Protein AF-A0A2V9PTY6-F1 (afdb_monomer_lite)

Sequence (215 aa):
MIVEERLRVSSRRDLSEIERKRLEKALKILASATSYGIWAQMDRIEDEEKVEITCHGIDPEPFTCKVANPDVPGEFCFPPLASLITGGARLMLALLEHCVSELGGEYVMEDTDSMAVVATEHGGLVPCFGGPFEMKDGRSAIRALSWQQVDGISERFRKLNPYRDKARSILKVERDNYDPATGKQRQLYCLAVSAKRYALFVRDEDGNPVLLKRA

Radius of gyration: 22.77 Å; chains: 1; bounding box: 57×35×62 Å

Foldseek 3Di:
DLVVVLVVLCPDPVDDPVVSVVSNVVSVVVCCCVVAVLQADWDKDQAPFWDWDWDDDPDPDTDIDTDRIDTHRDPNHHVVSNVVVLVVQVVVVVLLVVLQVVVQWDWPDDDSRDTHTQADQQKAWDADAPAPDADPVGGHTGTHHHPVSVVVSQLVQLVVDPDPPSVGGPDDDDQLQADPPPRHGDDWDKDDDDVVDIFIFDADPVRDTDTSDDD

Structure (mmCIF, N/CA/C/O backbone):
data_AF-A0A2V9PTY6-F1
#
_entry.id   AF-A0A2V9PTY6-F1
#
loop_
_atom_site.group_PDB
_atom_site.id
_atom_site.type_symbol
_atom_site.label_atom_id
_atom_site.label_alt_id
_atom_site.label_comp_id
_atom_site.label_asym_id
_atom_site.label_entity_id
_atom_site.label_seq_id
_atom_site.pdbx_PDB_ins_code
_atom_site.Cartn_x
_atom_site.Cartn_y
_atom_site.Cartn_z
_atom_site.occupancy
_atom_site.B_iso_or_equiv
_atom_site.auth_seq_id
_atom_site.auth_comp_id
_atom_site.auth_asym_id
_atom_site.auth_atom_id
_atom_site.pdbx_PDB_model_num
ATOM 1 N N . MET A 1 1 ? -10.454 1.575 -20.622 1.00 78.75 1 MET A N 1
ATOM 2 C CA . MET A 1 1 ? -9.075 1.333 -20.120 1.00 78.75 1 MET A CA 1
ATOM 3 C C . MET A 1 1 ? -9.013 -0.026 -19.412 1.00 78.75 1 MET A C 1
ATOM 5 O O . MET A 1 1 ? -10.038 -0.430 -18.880 1.00 78.75 1 MET A O 1
ATOM 9 N N . ILE A 1 2 ? -7.872 -0.743 -19.389 1.00 88.88 2 ILE A N 1
ATOM 10 C CA . ILE A 1 2 ? -7.779 -2.128 -18.841 1.00 88.88 2 ILE A CA 1
ATOM 11 C C . ILE A 1 2 ? -8.310 -2.222 -17.398 1.00 88.88 2 ILE A C 1
ATOM 13 O O . ILE A 1 2 ? -9.019 -3.165 -17.053 1.00 88.88 2 ILE A O 1
ATOM 17 N N . VAL A 1 3 ? -8.030 -1.211 -16.568 1.00 86.50 3 VAL A N 1
ATOM 18 C CA . VAL A 1 3 ? -8.525 -1.139 -15.183 1.00 86.50 3 VAL A CA 1
ATOM 19 C C . VAL A 1 3 ? -10.057 -1.095 -15.118 1.00 86.50 3 VAL A C 1
ATOM 21 O O . VAL A 1 3 ? -10.653 -1.803 -14.312 1.00 86.50 3 VAL A O 1
ATOM 24 N N . GLU A 1 4 ? -10.708 -0.319 -15.984 1.00 87.50 4 GLU A N 1
ATOM 25 C CA . GLU A 1 4 ? -12.175 -0.231 -16.038 1.00 87.50 4 GLU A CA 1
ATOM 26 C C . GLU A 1 4 ? -12.79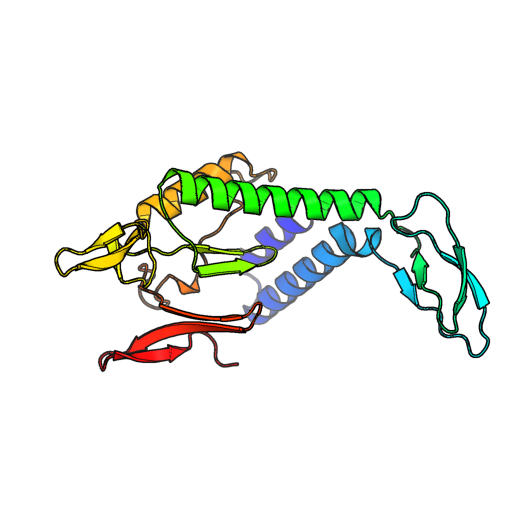7 -1.540 -16.531 1.00 87.50 4 GLU A C 1
ATOM 28 O O . GLU A 1 4 ? -13.805 -1.985 -15.989 1.00 87.50 4 GLU A O 1
ATOM 33 N N . GLU A 1 5 ? -12.169 -2.200 -17.508 1.00 90.50 5 GLU A N 1
ATOM 34 C CA . GLU A 1 5 ? -12.644 -3.501 -17.986 1.00 90.50 5 GLU A CA 1
ATOM 35 C C . GLU A 1 5 ? -12.518 -4.567 -16.892 1.00 90.50 5 GLU A C 1
ATOM 37 O O . GLU A 1 5 ? -13.431 -5.365 -16.691 1.00 90.50 5 GLU A O 1
ATOM 42 N N . ARG A 1 6 ? -11.451 -4.528 -16.085 1.00 90.44 6 ARG A N 1
ATOM 43 C CA . ARG A 1 6 ? -11.322 -5.396 -14.907 1.00 90.44 6 ARG A CA 1
ATOM 44 C C . ARG A 1 6 ? -12.447 -5.160 -13.891 1.00 90.44 6 ARG A C 1
ATOM 46 O O . ARG A 1 6 ? -12.955 -6.124 -13.321 1.00 90.44 6 ARG A O 1
ATOM 53 N N . LEU A 1 7 ? -12.862 -3.908 -13.676 1.00 86.25 7 LEU A N 1
ATOM 54 C CA . LEU A 1 7 ? -14.011 -3.582 -12.818 1.00 86.25 7 LEU A CA 1
ATOM 55 C C . LEU A 1 7 ? -15.346 -4.043 -13.421 1.00 86.25 7 LEU A C 1
ATOM 57 O O . LEU A 1 7 ? -16.256 -4.415 -12.685 1.00 86.25 7 LEU A O 1
ATOM 61 N N . ARG A 1 8 ? -15.476 -4.037 -14.749 1.00 88.62 8 ARG A N 1
ATOM 62 C CA . ARG A 1 8 ? -16.657 -4.562 -15.443 1.00 88.62 8 ARG A CA 1
ATOM 63 C C . ARG A 1 8 ? -16.737 -6.085 -15.353 1.00 88.62 8 ARG A C 1
ATOM 65 O O . ARG A 1 8 ? -17.809 -6.625 -15.107 1.00 88.62 8 ARG A O 1
ATOM 72 N N . VAL A 1 9 ? -15.618 -6.788 -15.518 1.00 91.25 9 VAL A N 1
ATOM 73 C CA . VAL A 1 9 ? -15.564 -8.249 -15.364 1.00 91.25 9 VAL A CA 1
ATOM 74 C C . VAL A 1 9 ? -15.958 -8.659 -13.946 1.00 91.25 9 VAL A C 1
ATOM 76 O O . VAL A 1 9 ? -16.704 -9.623 -13.786 1.00 91.25 9 VAL A O 1
ATOM 79 N N . SER A 1 10 ? -15.544 -7.907 -12.922 1.00 84.38 10 SER A N 1
ATOM 80 C CA . SER A 1 10 ? -15.883 -8.245 -11.534 1.00 84.38 10 SER A CA 1
ATOM 81 C C . SER A 1 10 ? -17.372 -8.117 -11.197 1.00 84.38 10 SER A C 1
ATOM 83 O O . SER A 1 10 ? -17.846 -8.760 -10.260 1.00 84.38 10 SER A O 1
ATOM 85 N N . SER A 1 11 ? -18.137 -7.351 -11.982 1.00 86.69 11 SER A N 1
ATOM 86 C CA . SER A 1 11 ? -19.589 -7.207 -11.824 1.00 86.69 11 SER A CA 1
ATOM 87 C C . SER A 1 11 ? -20.415 -8.144 -12.713 1.00 86.69 11 SER A C 1
ATOM 89 O O . SER A 1 11 ? -21.638 -8.208 -12.556 1.00 86.69 11 SER A O 1
ATOM 91 N N . ARG A 1 12 ? -19.779 -8.910 -13.612 1.00 90.00 12 ARG A N 1
ATOM 92 C CA . ARG A 1 12 ? -20.467 -9.871 -14.484 1.00 90.00 12 ARG A CA 1
ATOM 93 C C . ARG A 1 12 ? -21.028 -11.055 -13.697 1.00 90.00 12 ARG A C 1
ATOM 95 O O . ARG A 1 12 ? -20.317 -11.732 -12.950 1.00 90.00 12 ARG A O 1
ATOM 102 N N . ARG A 1 13 ? -22.327 -11.299 -13.891 1.00 90.31 13 ARG A N 1
ATOM 103 C CA . ARG A 1 13 ? -23.094 -12.398 -13.271 1.00 90.31 13 ARG A CA 1
ATOM 104 C C . ARG A 1 13 ? -23.324 -13.581 -14.208 1.00 90.31 13 ARG A C 1
ATOM 106 O O . ARG A 1 13 ? -23.742 -14.636 -13.758 1.00 90.31 13 ARG A O 1
ATOM 113 N N . ASP A 1 14 ? -23.055 -13.392 -15.491 1.00 94.94 14 ASP A N 1
ATOM 114 C CA . ASP A 1 14 ? -23.166 -14.395 -16.549 1.00 94.94 14 ASP A CA 1
ATOM 115 C C . ASP A 1 14 ? -21.928 -15.305 -16.651 1.00 94.94 14 ASP A C 1
ATOM 117 O O . ASP A 1 14 ? -21.918 -16.245 -17.436 1.00 94.94 14 ASP A O 1
ATOM 121 N N . LEU A 1 15 ? -20.894 -15.040 -15.847 1.00 92.88 15 LEU A N 1
ATOM 122 C CA . LEU A 1 15 ? -19.701 -15.875 -15.710 1.00 92.88 15 LEU A CA 1
ATOM 123 C C . LEU A 1 15 ? -19.732 -16.657 -14.399 1.00 92.88 15 LEU A C 1
ATOM 125 O O . LEU A 1 15 ? -20.168 -16.134 -13.367 1.00 92.88 15 LEU A O 1
ATOM 129 N N . SER A 1 16 ? -19.167 -17.866 -14.411 1.00 94.62 16 SER A N 1
ATOM 130 C CA . SER A 1 16 ? -18.880 -18.576 -13.164 1.00 94.62 16 SER A CA 1
ATOM 131 C C . SER A 1 16 ? -17.874 -17.795 -12.305 1.00 94.62 16 SER A C 1
ATOM 133 O O . SER A 1 16 ? -17.070 -16.998 -12.799 1.00 94.62 16 SER A O 1
ATOM 135 N N . GLU A 1 17 ? -17.866 -18.042 -10.992 1.00 92.06 17 GLU A N 1
ATOM 136 C CA . GLU A 1 17 ? -16.902 -17.403 -10.086 1.00 92.06 17 GLU A CA 1
ATOM 137 C C . GLU A 1 17 ? -15.446 -17.703 -10.482 1.00 92.06 17 GLU A C 1
ATOM 139 O O . GLU A 1 17 ? -14.580 -16.829 -10.390 1.00 92.06 17 GLU A O 1
ATOM 144 N N . ILE A 1 18 ? -15.179 -18.927 -10.947 1.00 94.44 18 ILE A N 1
ATOM 145 C CA . ILE A 1 18 ? -13.846 -19.365 -11.372 1.00 94.44 18 ILE A CA 1
ATOM 146 C C . ILE A 1 18 ? -13.395 -18.576 -12.603 1.00 94.44 18 ILE A C 1
ATOM 148 O O . ILE A 1 18 ? -12.281 -18.048 -12.619 1.00 94.44 18 ILE A O 1
ATOM 152 N N . GLU A 1 19 ? -14.246 -18.465 -13.622 1.00 94.56 19 GLU A N 1
ATOM 153 C CA . GLU A 1 19 ? -13.930 -17.723 -14.848 1.00 94.56 19 GLU A CA 1
ATOM 154 C C . GLU A 1 19 ? -13.744 -16.236 -14.570 1.00 94.56 19 GLU A C 1
ATOM 156 O O . GLU A 1 19 ? -12.766 -15.644 -15.032 1.00 94.56 19 GLU A O 1
ATOM 161 N N . ARG A 1 20 ? -14.615 -15.646 -13.744 1.00 94.06 20 ARG A N 1
ATOM 162 C CA . ARG A 1 20 ? -14.494 -14.246 -13.330 1.00 94.06 20 ARG A CA 1
ATOM 163 C C . ARG A 1 20 ? -13.149 -13.982 -12.651 1.00 94.06 20 ARG A C 1
ATOM 165 O O . ARG A 1 20 ? -12.426 -13.079 -13.066 1.00 94.06 20 ARG A O 1
ATOM 172 N N . LYS A 1 21 ? -12.754 -14.813 -11.677 1.00 92.31 21 LYS A N 1
ATOM 173 C CA . LYS A 1 21 ? -11.445 -14.698 -11.001 1.00 92.31 21 LYS A CA 1
ATOM 174 C C . LYS A 1 21 ? -10.270 -14.861 -11.968 1.00 92.31 21 LYS A C 1
ATOM 176 O O . LYS A 1 21 ? -9.280 -14.138 -11.847 1.00 92.31 21 LYS A O 1
ATOM 181 N N . ARG A 1 22 ? -10.355 -15.794 -12.924 1.00 95.00 22 ARG A N 1
ATOM 182 C CA . ARG A 1 22 ? -9.310 -16.003 -13.943 1.00 95.00 22 ARG A CA 1
ATOM 183 C C . ARG A 1 22 ? -9.142 -14.773 -14.833 1.00 95.00 22 ARG A C 1
ATOM 185 O O . ARG A 1 22 ? -8.017 -14.306 -14.994 1.00 95.00 22 ARG A O 1
ATOM 192 N N . LEU A 1 23 ? -10.238 -14.221 -15.349 1.00 95.25 23 LEU A N 1
ATOM 193 C CA . LEU A 1 23 ? -10.216 -13.026 -16.197 1.00 95.25 23 LEU A CA 1
ATOM 194 C C . LEU A 1 23 ? -9.742 -11.787 -15.431 1.00 95.25 23 LEU A C 1
ATOM 196 O O . LEU A 1 23 ? -8.893 -11.051 -15.927 1.00 95.25 23 LEU A O 1
ATOM 200 N N . GLU A 1 24 ? -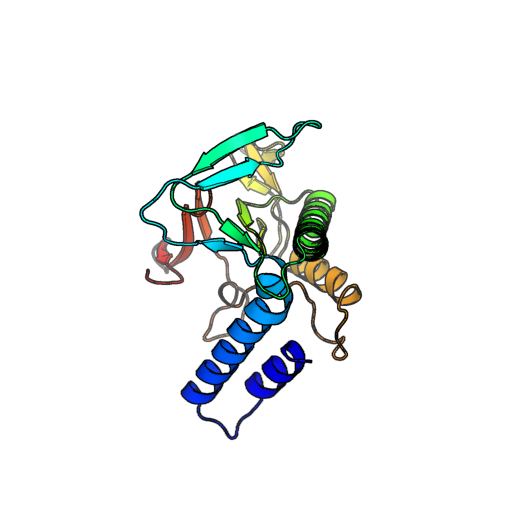10.209 -11.582 -14.196 1.00 93.81 24 GLU A N 1
ATOM 201 C CA . GLU A 1 24 ? -9.715 -10.495 -13.343 1.00 93.81 24 GLU A CA 1
ATOM 202 C C . GLU A 1 24 ? -8.204 -10.586 -13.107 1.00 93.81 24 GLU A C 1
ATOM 204 O O . GLU A 1 24 ? -7.517 -9.561 -13.115 1.00 93.81 24 GLU A O 1
ATOM 209 N N . LYS A 1 25 ? -7.682 -11.802 -12.889 1.00 93.81 25 LYS A N 1
ATOM 210 C CA . LYS A 1 25 ? -6.246 -12.042 -12.713 1.00 93.81 25 LYS A CA 1
ATOM 211 C C . LYS A 1 25 ? -5.479 -11.770 -14.007 1.00 93.81 25 LYS A C 1
ATOM 213 O O . LYS A 1 25 ? -4.455 -11.097 -13.949 1.00 93.81 25 LYS A O 1
ATOM 218 N N . ALA A 1 26 ? -5.982 -12.231 -15.151 1.00 95.94 26 ALA A N 1
ATOM 219 C CA . ALA A 1 26 ? -5.371 -11.978 -16.454 1.00 95.94 26 ALA A CA 1
ATOM 220 C C . ALA A 1 26 ? -5.294 -10.474 -16.759 1.00 95.94 26 ALA A C 1
ATOM 222 O O . ALA A 1 26 ? -4.222 -9.967 -17.073 1.00 95.94 26 ALA A O 1
ATOM 223 N N . LEU A 1 27 ? -6.394 -9.738 -16.563 1.00 96.00 27 LEU A N 1
ATOM 224 C CA . LEU A 1 27 ? -6.428 -8.285 -16.752 1.00 96.00 27 LEU A CA 1
ATOM 225 C C . LEU A 1 27 ? -5.525 -7.547 -15.759 1.00 96.00 27 LEU A C 1
ATOM 227 O O . LEU A 1 27 ? -4.911 -6.550 -16.128 1.00 96.00 27 LEU A O 1
ATOM 231 N N . LYS A 1 28 ? -5.412 -8.029 -14.512 1.00 93.50 28 LYS A N 1
ATOM 232 C CA . LYS A 1 28 ? -4.462 -7.478 -13.534 1.00 93.50 28 LYS A CA 1
ATOM 233 C C . LYS A 1 28 ? -3.020 -7.634 -14.020 1.00 93.50 28 LYS A C 1
ATOM 235 O O . LYS A 1 28 ? -2.281 -6.658 -13.997 1.00 93.50 28 LYS A O 1
ATOM 240 N N . ILE A 1 29 ? -2.637 -8.838 -14.452 1.00 94.88 29 ILE A N 1
ATOM 241 C CA . ILE A 1 29 ? -1.284 -9.125 -14.954 1.00 94.88 29 ILE A CA 1
ATOM 242 C C . ILE A 1 29 ? -0.989 -8.270 -16.185 1.00 94.88 29 ILE A C 1
ATOM 244 O O . ILE A 1 29 ? 0.041 -7.604 -16.224 1.00 94.88 29 ILE A O 1
ATOM 248 N N . LEU A 1 30 ? -1.921 -8.234 -17.142 1.00 95.69 30 LEU A N 1
ATOM 249 C CA . LEU A 1 30 ? -1.787 -7.436 -18.355 1.00 95.69 30 LEU A CA 1
ATOM 250 C C . LEU A 1 30 ? -1.594 -5.954 -18.021 1.00 95.69 30 LEU A C 1
ATOM 252 O O . LEU A 1 30 ? -0.642 -5.357 -18.503 1.00 95.69 30 LEU A O 1
ATOM 256 N N . ALA A 1 31 ? -2.435 -5.385 -17.149 1.00 93.00 31 ALA A N 1
ATOM 257 C CA . ALA A 1 31 ? -2.306 -3.992 -16.728 1.00 93.00 31 ALA A CA 1
ATOM 258 C C . ALA A 1 31 ? -0.926 -3.705 -16.120 1.00 93.00 31 ALA A C 1
ATOM 260 O O . ALA A 1 31 ? -0.276 -2.745 -16.513 1.00 93.00 31 ALA A O 1
ATOM 261 N N . SER A 1 32 ? -0.446 -4.544 -15.198 1.00 91.88 32 SER A N 1
ATOM 262 C CA . SER A 1 32 ? 0.880 -4.361 -14.594 1.00 91.88 32 SER A CA 1
ATOM 263 C C . SER A 1 32 ? 2.010 -4.447 -15.627 1.00 91.88 32 SER A C 1
ATOM 265 O O . SER A 1 32 ? 2.912 -3.608 -15.608 1.00 91.88 32 SER A O 1
ATOM 267 N N . ALA A 1 33 ? 1.943 -5.412 -16.548 1.00 93.44 33 ALA A N 1
ATOM 268 C CA . ALA A 1 33 ? 2.947 -5.594 -17.591 1.00 93.44 33 ALA A CA 1
ATOM 269 C C . ALA A 1 33 ? 2.976 -4.410 -18.569 1.00 93.44 33 ALA A C 1
ATOM 271 O O . ALA A 1 33 ? 4.032 -3.834 -18.802 1.00 93.44 33 ALA A O 1
ATOM 272 N N . THR A 1 34 ? 1.822 -3.991 -19.092 1.00 92.69 34 THR A N 1
ATOM 273 C CA . THR A 1 34 ? 1.755 -2.963 -20.143 1.00 92.69 34 THR A CA 1
ATOM 274 C C . THR A 1 34 ? 1.799 -1.534 -19.610 1.00 92.69 34 THR A C 1
ATOM 276 O O . THR A 1 34 ? 2.159 -0.623 -20.345 1.00 92.69 34 THR A O 1
ATOM 279 N N . SER A 1 35 ? 1.380 -1.297 -18.362 1.00 91.38 35 SER A N 1
ATOM 280 C CA . SER A 1 35 ? 1.353 0.057 -17.792 1.00 91.38 35 SER A CA 1
ATOM 281 C C . SER A 1 35 ? 2.630 0.421 -17.046 1.00 91.38 35 SER A C 1
ATOM 283 O O . SER A 1 35 ? 2.938 1.604 -16.974 1.00 91.38 35 SER A O 1
ATOM 285 N N . TYR A 1 36 ? 3.361 -0.556 -16.503 1.00 93.31 36 TYR A N 1
ATOM 286 C CA . TYR A 1 36 ? 4.612 -0.321 -15.777 1.00 93.31 36 TYR A CA 1
ATOM 287 C C . TYR A 1 36 ? 5.767 -1.162 -16.326 1.00 93.31 36 TYR A C 1
ATOM 289 O O . TYR A 1 36 ? 6.781 -0.594 -16.721 1.00 93.31 36 TYR A O 1
ATOM 297 N N . GLY A 1 37 ? 5.607 -2.490 -16.375 1.00 94.38 37 GLY A N 1
ATOM 298 C CA . GLY A 1 37 ? 6.709 -3.423 -16.647 1.00 94.38 37 GLY A CA 1
ATOM 299 C C . GLY A 1 37 ? 7.443 -3.157 -17.960 1.00 94.38 37 GLY A C 1
ATOM 300 O O . GLY A 1 37 ? 8.667 -3.155 -17.977 1.00 94.38 37 GLY A O 1
ATOM 301 N N . ILE A 1 38 ? 6.705 -2.841 -19.024 1.00 95.81 38 ILE A N 1
ATOM 302 C CA . ILE A 1 38 ? 7.258 -2.596 -20.361 1.00 95.81 38 ILE A CA 1
ATOM 303 C C . ILE A 1 38 ? 8.249 -1.418 -20.397 1.00 95.81 38 ILE A C 1
ATOM 305 O O . ILE A 1 38 ? 9.230 -1.450 -21.129 1.00 95.81 38 ILE A O 1
ATOM 309 N N . TRP A 1 39 ? 8.035 -0.400 -19.554 1.00 97.31 39 TRP A N 1
ATOM 310 C CA . TRP A 1 39 ? 8.895 0.785 -19.472 1.00 97.31 39 TRP A CA 1
ATOM 311 C C . TRP A 1 39 ? 10.158 0.543 -18.645 1.00 97.31 39 TRP A C 1
ATOM 313 O O . TRP A 1 39 ? 11.105 1.317 -18.743 1.00 97.31 39 TRP A O 1
ATOM 323 N N . ALA A 1 40 ? 10.151 -0.490 -17.800 1.00 95.75 40 ALA A N 1
ATOM 324 C CA . ALA A 1 40 ? 11.245 -0.855 -16.905 1.00 95.75 40 ALA A CA 1
ATOM 325 C C . ALA A 1 40 ? 11.997 -2.112 -17.373 1.00 95.75 40 ALA A C 1
ATOM 327 O O . ALA A 1 40 ? 12.876 -2.592 -16.660 1.00 95.75 40 ALA A O 1
ATOM 328 N N . GLN A 1 41 ? 11.611 -2.683 -18.517 1.00 96.06 41 GLN A N 1
ATOM 329 C CA . GLN A 1 41 ? 12.121 -3.964 -18.979 1.00 96.06 41 GLN A CA 1
ATOM 330 C C . GLN A 1 41 ? 13.599 -3.853 -19.355 1.00 96.06 41 GLN A C 1
ATOM 332 O O . GLN A 1 41 ? 13.978 -3.076 -20.233 1.00 96.06 41 GLN A O 1
ATOM 337 N N . MET A 1 42 ? 14.406 -4.673 -18.693 1.00 93.62 42 MET A N 1
ATOM 338 C CA . MET A 1 42 ? 15.804 -4.913 -19.007 1.00 93.62 42 MET A CA 1
ATOM 339 C C . MET A 1 42 ? 15.947 -6.418 -19.224 1.00 93.62 42 MET A C 1
ATOM 341 O O . MET A 1 42 ? 15.640 -7.204 -18.326 1.00 93.62 42 MET A O 1
ATOM 345 N N . ASP A 1 43 ? 16.337 -6.806 -20.429 1.00 93.31 43 ASP A N 1
ATOM 346 C CA . ASP A 1 43 ? 16.489 -8.191 -20.838 1.00 93.31 43 ASP A CA 1
ATOM 347 C C . ASP A 1 43 ? 17.944 -8.609 -20.656 1.00 93.31 43 ASP A C 1
ATOM 349 O O . ASP A 1 43 ? 18.864 -7.992 -21.193 1.00 93.31 43 ASP A O 1
ATOM 353 N N . ARG A 1 44 ? 18.155 -9.677 -19.895 1.00 91.00 44 ARG A N 1
ATOM 354 C CA . ARG A 1 44 ? 19.482 -10.252 -19.711 1.00 91.00 44 ARG A CA 1
ATOM 355 C C . ARG A 1 44 ? 19.881 -11.014 -20.968 1.00 91.00 44 ARG A C 1
ATOM 357 O O . ARG A 1 44 ? 19.184 -11.947 -21.366 1.00 91.00 44 ARG A O 1
ATOM 364 N N . ILE A 1 45 ? 21.025 -10.669 -21.545 1.00 88.44 45 ILE A N 1
ATOM 365 C CA . ILE A 1 45 ? 21.644 -11.472 -22.600 1.00 88.44 45 ILE A CA 1
ATOM 366 C C . ILE A 1 45 ? 22.453 -12.583 -21.934 1.00 88.44 45 ILE A C 1
ATOM 368 O O . ILE A 1 45 ? 23.324 -12.312 -21.108 1.00 88.44 45 ILE A O 1
ATOM 372 N N . GLU A 1 46 ? 22.151 -13.832 -22.278 1.00 84.81 46 GLU A N 1
ATOM 373 C CA . GLU A 1 46 ? 22.997 -14.972 -21.930 1.00 84.81 46 GLU A CA 1
ATOM 374 C C . GLU A 1 46 ? 24.075 -15.116 -23.006 1.00 84.81 46 GLU A C 1
ATOM 376 O O . GLU A 1 46 ? 23.778 -15.482 -24.142 1.00 84.81 46 GLU A O 1
ATOM 381 N N . ASP A 1 47 ? 25.315 -14.789 -22.645 1.00 76.12 47 ASP A N 1
ATOM 382 C CA . ASP A 1 47 ? 26.492 -14.960 -23.493 1.00 76.12 47 ASP A CA 1
ATOM 383 C C . ASP A 1 47 ? 27.541 -15.800 -22.745 1.00 76.12 47 ASP A C 1
ATOM 385 O O . ASP A 1 47 ? 27.672 -15.731 -21.515 1.00 76.12 47 ASP A O 1
ATOM 389 N N . GLU A 1 48 ? 28.269 -16.634 -23.484 1.00 73.62 48 GLU A N 1
ATOM 390 C CA . GLU A 1 48 ? 29.391 -17.405 -22.947 1.00 73.62 48 GLU A CA 1
ATOM 391 C C . GLU A 1 48 ? 30.643 -16.524 -22.814 1.00 73.62 48 GLU A C 1
ATOM 393 O O . GLU A 1 48 ? 31.461 -16.733 -21.910 1.00 73.62 48 GLU A O 1
ATOM 398 N N . GLU A 1 49 ? 30.780 -15.502 -23.667 1.00 82.69 49 GLU A N 1
ATOM 399 C CA . GLU A 1 49 ? 31.907 -14.575 -23.646 1.00 82.69 49 GLU A CA 1
ATOM 400 C C . GLU A 1 49 ? 31.587 -13.279 -22.893 1.00 82.69 49 GLU A C 1
ATOM 402 O O . GLU A 1 49 ? 30.483 -12.739 -22.912 1.00 82.69 49 GLU A O 1
ATOM 407 N N . LYS A 1 50 ? 32.595 -12.739 -22.197 1.00 88.25 50 LYS A N 1
ATOM 408 C CA . LYS A 1 50 ? 32.439 -11.453 -21.512 1.00 88.25 50 LYS A CA 1
ATOM 409 C C . LYS A 1 50 ? 32.471 -10.311 -22.519 1.00 88.25 50 LYS A C 1
ATOM 411 O O . LYS A 1 50 ? 33.496 -10.089 -23.164 1.00 88.25 50 LYS A O 1
ATOM 416 N N . VAL A 1 51 ? 31.411 -9.516 -22.531 1.00 89.56 51 VAL A N 1
ATOM 417 C CA . VAL A 1 51 ? 31.285 -8.322 -23.366 1.00 89.56 51 VAL A CA 1
ATOM 418 C C . VAL A 1 51 ? 31.739 -7.095 -22.578 1.00 89.56 51 VAL A C 1
ATOM 420 O O . VAL A 1 51 ? 31.479 -6.971 -21.378 1.00 89.56 51 VAL A O 1
ATOM 423 N N . GLU A 1 52 ? 32.458 -6.195 -23.243 1.00 92.69 52 GLU A N 1
ATOM 424 C CA . GLU A 1 52 ? 32.826 -4.896 -22.683 1.00 92.69 52 GLU A CA 1
ATOM 425 C C . GLU A 1 52 ? 31.649 -3.922 -22.801 1.00 92.69 52 GLU A C 1
ATOM 427 O O . GLU A 1 52 ? 31.108 -3.731 -23.888 1.00 92.69 52 GLU A O 1
ATOM 432 N N . ILE A 1 53 ? 31.246 -3.324 -21.681 1.00 90.94 53 ILE A N 1
ATOM 433 C CA . ILE A 1 53 ? 30.109 -2.406 -21.600 1.00 90.94 53 ILE A CA 1
ATOM 434 C C . ILE A 1 53 ? 30.480 -1.123 -20.860 1.00 90.94 53 ILE A C 1
ATOM 436 O O . ILE A 1 53 ? 31.333 -1.118 -19.968 1.00 90.94 53 ILE A O 1
ATOM 440 N N . THR A 1 54 ? 29.783 -0.039 -21.194 1.00 93.00 54 THR A N 1
ATOM 441 C CA . THR A 1 54 ? 29.822 1.222 -20.448 1.00 93.00 54 THR A CA 1
ATOM 442 C C . THR A 1 54 ? 28.695 1.236 -19.419 1.00 93.00 54 THR A C 1
ATOM 444 O O . THR A 1 54 ? 27.516 1.193 -19.765 1.00 93.00 54 THR A O 1
ATOM 447 N N . CYS A 1 55 ? 29.059 1.285 -18.142 1.00 88.44 55 CYS A N 1
ATOM 448 C CA . CYS A 1 55 ? 28.132 1.343 -17.022 1.00 88.44 55 CYS A CA 1
ATOM 449 C C . CYS A 1 55 ? 27.862 2.795 -16.625 1.00 88.44 55 CYS A C 1
ATOM 451 O O . CYS A 1 55 ? 28.787 3.547 -16.313 1.00 88.44 55 CYS A O 1
ATOM 453 N N . HIS A 1 56 ? 26.581 3.160 -16.579 1.00 87.31 56 HIS A N 1
ATOM 454 C CA . HIS A 1 56 ?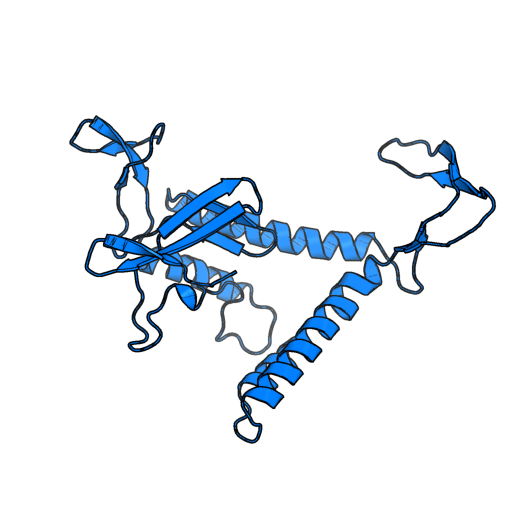 26.110 4.446 -16.072 1.00 87.31 56 HIS A CA 1
ATOM 455 C C . HIS A 1 56 ? 25.575 4.259 -14.647 1.00 87.31 56 HIS A C 1
ATOM 457 O O . HIS A 1 56 ? 24.614 3.519 -14.437 1.00 87.31 56 HIS A O 1
ATOM 463 N N . GLY A 1 57 ? 26.234 4.886 -13.672 1.00 85.38 57 GLY A N 1
ATOM 464 C CA . GLY A 1 57 ? 25.906 4.786 -12.249 1.00 85.38 57 GLY A CA 1
ATOM 465 C C . GLY A 1 57 ? 25.365 6.090 -11.664 1.00 85.38 57 GLY A C 1
ATOM 466 O O . GLY A 1 57 ? 24.839 6.941 -12.374 1.00 85.38 57 GLY A O 1
ATOM 467 N N . ILE A 1 58 ? 25.501 6.233 -10.343 1.00 88.50 58 ILE A N 1
ATOM 468 C CA . ILE A 1 58 ? 25.192 7.479 -9.620 1.00 88.50 58 ILE A CA 1
ATOM 469 C C . ILE A 1 58 ? 26.257 8.562 -9.827 1.00 88.50 58 ILE A C 1
ATOM 471 O O . ILE A 1 58 ? 25.981 9.740 -9.606 1.00 88.50 58 ILE A O 1
ATOM 475 N N . ASP A 1 59 ? 27.464 8.155 -10.221 1.00 91.94 59 ASP A N 1
ATOM 476 C CA . ASP A 1 59 ? 28.569 9.065 -10.477 1.00 91.94 59 ASP A CA 1
ATOM 477 C C . ASP A 1 59 ? 28.378 9.787 -11.822 1.00 91.94 59 ASP A C 1
ATOM 479 O O . ASP A 1 59 ? 27.795 9.213 -12.747 1.00 91.94 59 ASP A O 1
ATOM 483 N N . PRO A 1 60 ? 28.870 11.035 -11.959 1.00 91.56 60 PRO A N 1
ATOM 484 C CA . PRO A 1 60 ? 28.716 11.809 -13.192 1.00 91.56 60 PRO A CA 1
ATOM 485 C C . PRO A 1 60 ? 29.383 11.144 -14.397 1.00 91.56 60 PRO A C 1
ATOM 487 O O . PRO A 1 60 ? 28.863 11.205 -15.510 1.00 91.56 60 PRO A O 1
ATOM 490 N N . GLU A 1 61 ? 30.533 10.511 -14.162 1.00 95.62 61 GLU A N 1
ATOM 491 C CA . GLU A 1 61 ? 31.322 9.865 -15.200 1.00 95.62 61 GLU A CA 1
ATOM 492 C C . GLU A 1 61 ? 31.004 8.365 -15.251 1.00 95.62 61 GLU A C 1
ATOM 494 O O . GLU A 1 61 ? 31.080 7.682 -14.224 1.00 95.62 61 GLU A O 1
ATOM 499 N N . PRO A 1 62 ? 30.666 7.819 -16.431 1.00 95.12 62 PRO A N 1
ATOM 500 C CA . PRO A 1 62 ? 30.505 6.384 -16.591 1.00 95.12 62 PRO A CA 1
ATOM 501 C C . PRO A 1 62 ? 31.858 5.662 -16.514 1.00 95.12 62 PRO A C 1
ATOM 503 O O . PRO A 1 62 ? 32.918 6.249 -16.735 1.00 95.12 62 PRO A O 1
ATOM 506 N N . PHE A 1 63 ? 31.823 4.353 -16.266 1.00 94.06 63 PHE A N 1
ATOM 507 C CA . PHE A 1 63 ? 33.015 3.500 -16.302 1.00 94.06 63 PHE A CA 1
ATOM 508 C C . PHE A 1 63 ? 32.820 2.308 -17.237 1.00 94.06 63 PHE A C 1
ATOM 510 O O . PHE A 1 63 ? 31.700 1.858 -17.473 1.00 94.06 63 PHE A O 1
ATOM 517 N N . THR A 1 64 ? 33.921 1.765 -17.751 1.00 95.38 64 THR A N 1
ATOM 518 C CA . THR A 1 64 ? 33.903 0.584 -18.623 1.00 95.38 64 THR A CA 1
ATOM 519 C C . THR A 1 64 ? 34.250 -0.672 -17.831 1.00 95.38 64 THR A C 1
ATOM 521 O O . THR A 1 64 ? 35.182 -0.667 -17.024 1.00 95.38 64 THR A O 1
ATOM 524 N N . CYS A 1 65 ? 33.522 -1.767 -18.053 1.00 92.75 65 CYS A N 1
ATOM 525 C CA . CYS A 1 65 ? 33.815 -3.064 -17.445 1.00 92.75 65 CYS A CA 1
ATOM 526 C C . CYS A 1 65 ? 33.428 -4.226 -18.372 1.00 92.75 65 CYS A C 1
ATOM 528 O O . CYS A 1 65 ? 32.743 -4.035 -19.372 1.00 92.75 65 CYS A O 1
ATOM 530 N N . LYS A 1 66 ? 33.877 -5.445 -18.044 1.00 93.00 66 LYS A N 1
ATOM 531 C CA . LYS A 1 66 ? 33.526 -6.666 -18.784 1.00 93.00 66 LYS A CA 1
ATOM 532 C C . LYS A 1 66 ? 32.562 -7.532 -17.984 1.00 93.00 66 LYS A C 1
ATOM 534 O O . LYS A 1 66 ? 32.917 -7.985 -16.892 1.00 93.00 66 LYS A O 1
ATOM 539 N N . VAL A 1 67 ? 31.390 -7.820 -18.544 1.00 90.31 67 VAL A N 1
ATOM 540 C CA . VAL A 1 67 ? 30.345 -8.642 -17.912 1.00 90.31 67 VAL A CA 1
ATOM 541 C C . VAL A 1 67 ? 29.966 -9.818 -18.806 1.00 90.31 67 VAL A C 1
ATOM 543 O O . VAL A 1 67 ? 29.996 -9.708 -20.024 1.00 90.31 67 VAL A O 1
ATOM 546 N N . ALA A 1 68 ? 29.633 -10.961 -18.204 1.00 89.31 68 ALA A N 1
ATOM 547 C CA . ALA A 1 68 ? 29.222 -12.156 -18.953 1.00 89.31 68 ALA A CA 1
ATOM 548 C C . ALA A 1 68 ? 27.755 -12.104 -19.404 1.00 89.31 68 ALA A C 1
ATOM 550 O O . ALA A 1 68 ? 27.372 -12.774 -20.343 1.00 89.31 68 ALA A O 1
ATOM 551 N N . ASN A 1 69 ? 26.914 -11.357 -18.690 1.00 89.44 69 ASN A N 1
ATOM 552 C CA . ASN A 1 69 ? 25.484 -11.303 -18.967 1.00 89.44 69 ASN A CA 1
ATOM 553 C C . ASN A 1 69 ? 25.010 -9.852 -18.850 1.00 89.44 69 ASN A C 1
ATOM 555 O O . ASN A 1 69 ? 24.579 -9.455 -17.764 1.00 89.44 69 ASN A O 1
ATOM 559 N N . PRO A 1 70 ? 25.201 -9.025 -19.890 1.00 90.50 70 PRO A N 1
ATOM 560 C CA . PRO A 1 70 ? 24.745 -7.646 -19.855 1.00 90.50 70 PRO A CA 1
ATOM 561 C C . PRO A 1 70 ? 23.215 -7.582 -19.911 1.00 90.50 70 PRO A C 1
ATOM 563 O O . PRO A 1 70 ? 22.573 -8.354 -20.624 1.00 90.50 70 PRO A O 1
ATOM 566 N N . ASP A 1 71 ? 22.646 -6.626 -19.180 1.00 90.94 71 ASP A N 1
ATOM 567 C CA . ASP A 1 71 ? 21.238 -6.261 -19.298 1.00 90.94 71 ASP A CA 1
ATOM 568 C C . ASP A 1 71 ? 21.077 -5.230 -20.422 1.00 90.94 71 ASP A C 1
ATOM 570 O O . ASP A 1 71 ? 21.734 -4.184 -20.412 1.00 90.94 71 ASP A O 1
ATOM 574 N N . VAL A 1 72 ? 20.188 -5.499 -21.378 1.00 90.38 72 VAL A N 1
ATOM 575 C CA . VAL A 1 72 ? 19.840 -4.566 -22.456 1.00 90.38 72 VAL A CA 1
ATOM 576 C C . VAL A 1 72 ? 18.410 -4.056 -22.299 1.00 90.38 72 VAL A C 1
ATOM 578 O O . VAL A 1 72 ? 17.529 -4.817 -21.909 1.00 90.38 72 VAL A O 1
ATOM 581 N N . PRO A 1 73 ? 18.133 -2.774 -22.583 1.00 93.62 73 PRO A N 1
ATOM 582 C CA . PRO A 1 73 ? 16.768 -2.265 -22.547 1.00 93.62 73 PRO A CA 1
ATOM 583 C C . PRO A 1 73 ? 15.863 -3.022 -23.528 1.00 93.62 73 PRO A C 1
ATOM 585 O O . PRO A 1 73 ? 16.232 -3.213 -24.687 1.00 93.62 73 PRO A O 1
ATOM 588 N N . GLY A 1 74 ? 14.668 -3.412 -23.078 1.00 95.19 74 GLY A N 1
ATOM 589 C CA . GLY A 1 74 ? 13.639 -3.964 -23.963 1.00 95.19 74 GLY A CA 1
ATOM 590 C C . GLY A 1 74 ? 13.139 -2.934 -24.988 1.00 95.19 74 GLY A C 1
ATOM 591 O O . GLY A 1 74 ? 13.376 -1.734 -24.844 1.00 95.19 74 GLY A O 1
ATOM 592 N N . GLU A 1 75 ? 12.387 -3.385 -25.999 1.00 95.75 75 GLU A N 1
ATOM 593 C CA . GLU A 1 75 ? 11.949 -2.568 -27.155 1.00 95.75 75 GLU A CA 1
ATOM 594 C C . GLU A 1 75 ? 11.298 -1.225 -26.774 1.00 95.75 75 GLU A C 1
ATOM 596 O O . GLU A 1 75 ? 11.538 -0.207 -27.422 1.00 95.75 75 GLU A O 1
ATOM 601 N N . PHE A 1 76 ? 10.499 -1.205 -25.703 1.00 96.38 76 PHE A N 1
ATOM 602 C CA . PHE A 1 76 ? 9.803 -0.005 -25.223 1.00 96.38 76 PHE A CA 1
ATOM 603 C C . PHE A 1 76 ? 10.364 0.529 -23.901 1.00 96.38 76 PHE A C 1
ATOM 605 O O . PHE A 1 76 ? 9.704 1.325 -23.233 1.00 96.38 76 PHE A O 1
ATOM 612 N N . CYS A 1 77 ? 11.552 0.089 -23.486 1.00 96.62 77 CYS A N 1
ATOM 613 C CA . CYS A 1 77 ? 12.126 0.501 -22.215 1.00 96.62 77 CYS A CA 1
ATOM 614 C C . CYS A 1 77 ? 12.348 2.020 -22.190 1.00 96.62 77 CYS A C 1
ATOM 616 O O . CYS A 1 77 ? 13.017 2.601 -23.045 1.00 96.62 77 CYS A O 1
ATOM 618 N N . PHE A 1 78 ? 11.773 2.673 -21.181 1.00 96.19 78 PHE A N 1
ATOM 619 C CA . PHE A 1 78 ? 11.927 4.100 -20.942 1.00 96.19 78 PHE A CA 1
ATOM 620 C C . PHE A 1 78 ? 11.951 4.357 -19.426 1.00 96.19 78 PHE A C 1
ATOM 622 O O . PHE A 1 78 ? 10.927 4.718 -18.826 1.00 96.19 78 PHE A O 1
ATOM 629 N N . PRO A 1 79 ? 13.126 4.183 -18.784 1.00 93.38 79 PRO A N 1
ATOM 630 C CA . PRO A 1 79 ? 13.270 4.257 -17.332 1.00 93.38 79 PRO A CA 1
ATOM 631 C C . PRO A 1 79 ? 12.738 5.542 -16.677 1.00 93.38 79 PRO A C 1
ATOM 633 O O . PRO A 1 79 ? 12.193 5.444 -15.573 1.00 93.38 79 PRO A O 1
ATOM 636 N N . PRO A 1 80 ? 12.810 6.739 -17.300 1.00 94.44 80 PRO A N 1
ATOM 637 C CA . PRO A 1 80 ? 12.205 7.941 -16.725 1.00 94.44 80 PRO A CA 1
ATOM 638 C C . PRO A 1 80 ? 10.694 7.811 -16.487 1.00 94.44 80 PRO A C 1
ATOM 640 O O . PRO A 1 80 ? 10.201 8.208 -15.430 1.00 94.44 80 PRO A O 1
ATOM 643 N N . LEU A 1 81 ? 9.954 7.202 -17.421 1.00 95.56 81 LEU A N 1
ATOM 644 C CA . LEU A 1 81 ? 8.514 6.986 -17.264 1.00 95.56 81 LEU A CA 1
ATOM 645 C C . LEU A 1 81 ? 8.214 5.904 -16.222 1.00 95.56 81 LEU A C 1
ATOM 647 O O . LEU A 1 81 ? 7.335 6.097 -15.381 1.00 95.56 81 LEU A O 1
ATOM 651 N N . ALA A 1 82 ? 8.977 4.805 -16.217 1.00 95.19 82 ALA A N 1
ATOM 652 C CA . ALA A 1 82 ? 8.881 3.794 -15.163 1.00 95.19 82 ALA A CA 1
ATOM 653 C C . ALA A 1 82 ? 9.091 4.417 -13.772 1.00 95.19 82 ALA A C 1
ATOM 655 O O . ALA A 1 82 ? 8.324 4.169 -12.839 1.00 95.19 82 ALA A O 1
ATOM 656 N N . SER A 1 83 ? 10.096 5.284 -13.651 1.00 94.75 83 SER A N 1
ATOM 657 C CA . SER A 1 83 ? 10.443 5.969 -12.406 1.00 94.75 83 SER A CA 1
ATOM 658 C C . SER A 1 83 ? 9.331 6.915 -11.963 1.00 94.75 83 SER A C 1
ATOM 660 O O . SER A 1 83 ? 8.936 6.867 -10.798 1.00 94.75 83 SER A O 1
ATOM 662 N N . LEU A 1 84 ? 8.751 7.693 -12.887 1.00 96.06 84 LEU A N 1
ATOM 663 C CA . LEU A 1 84 ? 7.609 8.575 -12.624 1.00 96.06 84 LEU A CA 1
ATOM 664 C C . LEU A 1 84 ? 6.405 7.815 -12.047 1.00 96.06 84 LEU A C 1
ATOM 666 O O . LEU A 1 84 ? 5.798 8.279 -11.082 1.00 96.06 84 LEU A O 1
ATOM 670 N N . ILE A 1 85 ? 6.087 6.631 -12.582 1.00 94.06 85 ILE A N 1
ATOM 671 C CA . ILE A 1 85 ? 4.997 5.784 -12.068 1.00 94.06 85 ILE A CA 1
ATOM 672 C C . ILE A 1 85 ? 5.266 5.398 -10.609 1.00 94.06 85 ILE A C 1
ATOM 674 O O . ILE A 1 85 ? 4.401 5.567 -9.746 1.00 94.06 85 ILE A O 1
ATOM 678 N N . THR A 1 86 ? 6.478 4.924 -10.308 1.00 93.81 86 THR A N 1
ATOM 679 C CA . THR A 1 86 ? 6.834 4.548 -8.932 1.00 93.81 86 THR A CA 1
ATOM 680 C C . THR A 1 86 ? 6.937 5.755 -7.992 1.00 93.81 86 THR A C 1
ATOM 682 O O . THR A 1 86 ? 6.673 5.625 -6.798 1.00 93.81 86 THR A O 1
ATOM 685 N N . GLY A 1 87 ? 7.290 6.934 -8.512 1.00 95.50 87 GLY A N 1
ATOM 686 C CA . GLY A 1 87 ? 7.265 8.197 -7.777 1.00 95.50 87 GLY A CA 1
ATOM 687 C C . GLY A 1 87 ? 5.840 8.601 -7.400 1.00 95.50 87 GLY A C 1
ATOM 688 O O . GLY A 1 87 ? 5.585 8.942 -6.250 1.00 95.50 87 GLY A O 1
ATOM 689 N N . GLY A 1 88 ? 4.890 8.462 -8.329 1.00 93.88 88 GLY A N 1
ATOM 690 C CA . GLY A 1 88 ? 3.469 8.686 -8.064 1.00 93.88 88 GLY A CA 1
ATOM 691 C C . GLY A 1 88 ? 2.907 7.751 -6.989 1.00 93.88 88 GLY A C 1
ATOM 692 O O . GLY A 1 88 ? 2.188 8.204 -6.102 1.00 93.88 88 GLY A O 1
ATOM 693 N N . ALA A 1 89 ? 3.276 6.466 -7.011 1.00 92.69 89 ALA A N 1
ATOM 694 C CA . ALA A 1 89 ? 2.875 5.514 -5.971 1.00 92.69 89 ALA A CA 1
ATOM 695 C C . ALA A 1 89 ? 3.436 5.891 -4.586 1.00 92.69 89 ALA A C 1
ATOM 697 O O . ALA A 1 89 ? 2.686 5.926 -3.613 1.00 92.69 89 ALA A O 1
ATOM 698 N N . ARG A 1 90 ? 4.724 6.258 -4.505 1.00 95.62 90 ARG A N 1
ATOM 699 C CA . ARG A 1 90 ? 5.342 6.741 -3.255 1.00 95.62 90 ARG A CA 1
ATOM 700 C C . ARG A 1 90 ? 4.706 8.032 -2.752 1.00 95.62 90 ARG A C 1
ATOM 702 O O . ARG A 1 90 ? 4.534 8.184 -1.551 1.00 95.62 90 ARG A O 1
ATOM 709 N N . LEU A 1 91 ? 4.307 8.932 -3.651 1.00 96.00 91 LEU A N 1
ATOM 710 C CA . LEU A 1 91 ? 3.556 10.126 -3.272 1.00 96.00 91 LEU A CA 1
ATOM 711 C C . LEU A 1 91 ? 2.202 9.762 -2.646 1.00 96.00 91 LEU A C 1
ATOM 713 O O . LEU A 1 91 ? 1.820 10.373 -1.656 1.00 96.00 91 LEU A O 1
ATOM 717 N N . MET A 1 92 ? 1.481 8.768 -3.179 1.00 96.00 92 MET A N 1
ATOM 718 C CA . MET A 1 92 ? 0.217 8.319 -2.573 1.00 96.00 92 MET A CA 1
ATOM 719 C C . MET A 1 92 ? 0.417 7.757 -1.160 1.00 96.00 92 MET A C 1
ATOM 721 O O . MET A 1 92 ? -0.390 8.051 -0.281 1.00 96.00 92 MET A O 1
ATOM 725 N N . LEU A 1 93 ? 1.488 6.992 -0.942 1.00 96.56 93 LEU A N 1
ATOM 726 C CA . LEU A 1 93 ? 1.872 6.474 0.374 1.00 96.56 93 LEU A CA 1
ATOM 727 C C . LEU A 1 93 ? 2.249 7.599 1.348 1.00 96.56 93 LEU A C 1
ATOM 729 O O . LEU A 1 93 ? 1.665 7.695 2.422 1.00 96.56 93 LEU A O 1
ATOM 733 N N . ALA A 1 94 ? 3.088 8.547 0.923 1.00 97.12 94 ALA A N 1
ATOM 734 C CA . ALA A 1 94 ? 3.450 9.709 1.736 1.00 97.12 94 ALA A CA 1
ATOM 735 C C . ALA A 1 94 ? 2.232 10.580 2.103 1.00 97.12 94 ALA A C 1
ATOM 737 O O . ALA A 1 94 ? 2.136 11.100 3.212 1.00 97.12 94 ALA A O 1
ATOM 738 N N . LEU A 1 95 ? 1.264 10.729 1.190 1.00 97.31 95 LEU A N 1
ATOM 739 C CA . LEU A 1 95 ? 0.000 11.407 1.491 1.00 97.31 95 LEU A CA 1
ATOM 740 C C . LEU A 1 95 ? -0.837 10.634 2.517 1.00 97.31 95 LEU A C 1
ATOM 742 O O . LEU A 1 95 ? -1.526 11.258 3.324 1.00 97.31 95 LEU A O 1
ATOM 746 N N . LEU A 1 96 ? -0.808 9.300 2.479 1.00 97.94 96 LEU A N 1
ATOM 747 C CA . LEU A 1 96 ? -1.522 8.454 3.431 1.00 97.94 96 LEU A CA 1
ATOM 748 C C . LEU A 1 96 ? -0.883 8.559 4.816 1.00 97.94 96 LEU A C 1
ATOM 750 O O . LEU A 1 96 ? -1.598 8.844 5.775 1.00 97.94 96 LEU A O 1
ATOM 754 N N . GLU A 1 97 ? 0.440 8.418 4.895 1.00 98.06 97 GLU A N 1
ATOM 755 C CA . GLU A 1 97 ? 1.219 8.645 6.112 1.00 98.06 97 GLU A CA 1
ATOM 756 C C . GLU A 1 97 ? 0.900 10.018 6.703 1.00 98.06 97 GLU A C 1
ATOM 758 O O . GLU A 1 97 ? 0.482 10.114 7.855 1.00 98.06 97 GLU A O 1
ATOM 763 N N . HIS A 1 98 ? 0.966 11.072 5.884 1.00 98.19 98 HIS A N 1
ATOM 764 C CA . HIS A 1 98 ? 0.621 12.419 6.317 1.00 98.19 98 HIS A CA 1
ATOM 765 C C . HIS A 1 98 ? -0.801 12.497 6.889 1.00 98.19 98 HIS A C 1
ATOM 767 O O . HIS A 1 98 ? -0.979 13.008 7.988 1.00 98.19 98 HIS A O 1
ATOM 773 N N . CYS A 1 99 ? -1.812 11.945 6.207 1.00 98.25 99 CYS A N 1
ATOM 774 C CA . CYS A 1 99 ? -3.192 11.950 6.707 1.00 98.25 99 CYS A CA 1
ATOM 775 C C . CYS A 1 99 ? -3.351 11.213 8.050 1.00 98.25 99 CYS A C 1
ATOM 777 O O . CYS A 1 99 ? -4.188 11.607 8.862 1.00 98.25 99 CYS A O 1
ATOM 779 N N . VAL A 1 100 ? -2.588 10.139 8.273 1.00 98.50 100 VAL A N 1
ATOM 780 C CA . VAL A 1 100 ? -2.587 9.381 9.533 1.00 98.50 100 VAL A CA 1
ATOM 781 C C . VAL A 1 100 ? -1.919 10.197 10.641 1.00 98.50 100 VAL A C 1
ATOM 783 O O . VAL A 1 100 ? -2.520 10.390 11.702 1.00 98.50 100 VAL A O 1
ATOM 786 N N . SER A 1 101 ? -0.728 10.741 10.382 1.00 97.69 101 SER A N 1
ATOM 787 C CA . SER A 1 101 ? 0.028 11.550 11.342 1.00 97.69 101 SER A CA 1
ATOM 788 C C . SER A 1 101 ? -0.651 12.885 11.667 1.00 97.69 101 SER A C 1
ATOM 790 O O . SER A 1 101 ? -0.581 13.333 12.808 1.00 97.69 101 SER A O 1
ATOM 792 N N . GLU A 1 102 ? -1.372 13.502 10.721 1.00 98.12 102 GLU A N 1
ATOM 793 C CA . GLU A 1 102 ? -2.199 14.701 10.962 1.00 98.12 102 GLU A CA 1
ATOM 794 C C . GLU A 1 102 ? -3.251 14.460 12.059 1.00 98.12 102 GLU A C 1
ATOM 796 O O . GLU A 1 102 ? -3.574 15.364 12.828 1.00 98.12 102 GLU A O 1
ATOM 801 N N . LEU A 1 103 ? -3.776 13.235 12.160 1.00 97.75 103 LEU A N 1
ATOM 802 C CA . LEU A 1 103 ? -4.722 12.827 13.205 1.00 97.75 103 LEU A CA 1
ATOM 803 C C . LEU A 1 103 ? -4.015 12.299 14.470 1.00 97.75 103 LEU A C 1
ATOM 805 O O . LEU A 1 103 ? -4.672 11.818 15.398 1.00 97.75 103 LEU A O 1
ATOM 809 N N . GLY A 1 104 ? -2.683 12.384 14.507 1.00 97.00 104 GLY A N 1
ATOM 810 C CA . GLY A 1 104 ? -1.821 11.852 15.558 1.00 97.00 104 GLY A CA 1
ATOM 811 C C . GLY A 1 104 ? -1.806 10.327 15.624 1.00 97.00 104 GLY A C 1
ATOM 812 O O . GLY A 1 104 ? -1.492 9.795 16.684 1.00 97.00 104 GLY A O 1
ATOM 813 N N . GLY A 1 105 ? -2.233 9.639 14.563 1.00 97.56 105 GLY A N 1
ATOM 814 C CA . GLY A 1 105 ? -2.237 8.183 14.483 1.00 97.56 105 GLY A CA 1
ATOM 815 C C . GLY A 1 105 ? -0.871 7.610 14.123 1.00 97.56 105 GLY A C 1
ATOM 816 O O . GLY A 1 105 ? 0.023 8.329 13.687 1.00 97.56 105 GLY A O 1
ATOM 817 N N . GLU A 1 106 ? -0.757 6.292 14.252 1.00 97.00 106 GLU A N 1
ATOM 818 C CA . GLU A 1 106 ? 0.441 5.520 13.909 1.00 97.00 106 GLU A CA 1
ATOM 819 C C . GLU A 1 106 ? 0.097 4.362 12.961 1.00 97.00 106 GLU A C 1
ATOM 821 O O . GLU A 1 106 ? -1.067 3.965 12.828 1.00 97.00 106 GLU A O 1
ATOM 826 N N . TYR A 1 107 ? 1.110 3.768 12.331 1.00 95.75 107 TYR A N 1
ATOM 827 C CA . TYR A 1 107 ? 0.986 2.564 11.505 1.00 95.75 107 TYR A CA 1
ATOM 828 C C . TYR A 1 107 ? 2.009 1.498 11.920 1.00 95.75 107 TYR A C 1
ATOM 830 O O . TYR A 1 107 ? 3.091 1.805 12.406 1.00 95.75 107 TYR A O 1
ATOM 838 N N . VAL A 1 108 ? 1.659 0.217 11.755 1.00 93.06 108 VAL A N 1
ATOM 839 C CA . VAL A 1 108 ? 2.532 -0.918 12.127 1.00 93.06 108 VAL A CA 1
ATOM 840 C C . VAL A 1 108 ? 3.404 -1.393 10.966 1.00 93.06 108 VAL A C 1
ATOM 842 O O . VAL A 1 108 ? 4.464 -1.978 11.174 1.00 93.06 108 VAL A O 1
ATOM 845 N N . MET A 1 109 ? 2.958 -1.168 9.732 1.00 91.75 109 MET A N 1
ATOM 846 C CA . MET A 1 109 ? 3.743 -1.454 8.538 1.00 91.75 109 MET A CA 1
ATOM 847 C C . MET A 1 109 ? 3.261 -0.623 7.357 1.00 91.75 109 MET A C 1
ATOM 849 O O . MET A 1 109 ? 2.071 -0.325 7.237 1.00 91.75 109 MET A O 1
ATOM 853 N N . GLU A 1 110 ? 4.191 -0.347 6.459 1.00 93.25 110 GLU A N 1
ATOM 854 C CA . GLU A 1 110 ? 3.936 0.195 5.137 1.00 93.25 110 GLU A CA 1
ATOM 855 C C . GLU A 1 110 ? 4.674 -0.672 4.109 1.00 93.25 110 GLU A C 1
ATOM 857 O O . GLU A 1 110 ? 5.816 -1.090 4.317 1.00 93.25 110 GLU A O 1
ATOM 862 N N . ASP A 1 111 ? 3.983 -1.011 3.029 1.00 88.62 111 ASP A N 1
ATOM 863 C CA . ASP A 1 111 ? 4.509 -1.729 1.875 1.00 88.62 111 ASP A CA 1
ATOM 864 C C . ASP A 1 111 ? 4.233 -0.908 0.603 1.00 88.62 111 ASP A C 1
ATOM 866 O O . ASP A 1 111 ? 3.549 0.109 0.646 1.00 88.62 111 ASP A O 1
ATOM 870 N N . THR A 1 112 ? 4.734 -1.352 -0.551 1.00 86.06 112 THR A N 1
ATOM 871 C CA . THR A 1 112 ? 4.744 -0.609 -1.826 1.00 86.06 112 THR A CA 1
ATOM 872 C C . THR A 1 112 ? 3.401 -0.028 -2.274 1.00 86.06 112 THR A C 1
ATOM 874 O O . THR A 1 112 ? 3.383 0.903 -3.076 1.00 86.06 112 THR A O 1
ATOM 877 N N . ASP A 1 113 ? 2.289 -0.594 -1.814 1.00 88.94 113 ASP A N 1
ATOM 878 C CA . ASP A 1 113 ? 0.928 -0.211 -2.186 1.00 88.94 113 ASP A CA 1
ATOM 879 C C . ASP A 1 113 ? -0.083 -0.322 -1.028 1.00 88.94 113 ASP A C 1
ATOM 881 O O . ASP A 1 113 ? -1.293 -0.296 -1.263 1.00 88.94 113 ASP A O 1
ATOM 885 N N . SER A 1 114 ? 0.376 -0.465 0.220 1.00 92.06 114 SER A N 1
ATOM 886 C CA . SER A 1 114 ? -0.519 -0.650 1.369 1.00 92.06 114 SER A CA 1
ATOM 887 C C . SER A 1 114 ? 0.096 -0.196 2.691 1.00 92.06 114 SER A C 1
ATOM 889 O O . SER A 1 114 ? 1.307 -0.207 2.866 1.00 92.06 114 SER A O 1
ATOM 891 N N . MET A 1 115 ? -0.761 0.163 3.648 1.00 95.50 115 MET A N 1
ATOM 892 C CA . MET A 1 115 ? -0.372 0.537 5.007 1.00 95.50 115 MET A CA 1
ATOM 893 C C . MET A 1 115 ? -1.322 -0.112 6.012 1.00 95.50 115 MET A C 1
ATOM 895 O O . MET A 1 115 ? -2.540 -0.120 5.817 1.00 95.50 115 MET A O 1
ATOM 899 N N . ALA A 1 116 ? -0.771 -0.637 7.103 1.00 95.69 116 ALA A N 1
ATOM 900 C CA . ALA A 1 116 ? -1.541 -1.134 8.234 1.00 95.69 116 ALA A CA 1
ATOM 901 C C . ALA A 1 116 ? -1.595 -0.057 9.325 1.00 95.69 116 ALA A C 1
ATOM 903 O O . ALA A 1 116 ? -0.713 0.030 10.178 1.00 95.69 116 ALA A O 1
ATOM 904 N N . VAL A 1 117 ? -2.635 0.773 9.280 1.00 97.75 117 VAL A N 1
ATOM 905 C CA . VAL A 1 117 ? -2.885 1.821 10.279 1.00 97.75 117 VAL A CA 1
ATOM 906 C C . VAL A 1 117 ? -3.294 1.187 11.610 1.00 97.75 117 VAL A C 1
ATOM 908 O O . VAL A 1 117 ? -4.123 0.274 11.640 1.00 97.75 117 VAL A O 1
ATOM 911 N N . VAL A 1 118 ? -2.737 1.671 12.721 1.00 97.75 118 VAL A N 1
ATOM 912 C CA . VAL A 1 118 ? -3.147 1.254 14.065 1.00 97.75 118 VAL A CA 1
ATOM 913 C C . VAL A 1 118 ? -4.510 1.872 14.361 1.00 97.75 118 VAL A C 1
ATOM 915 O O . VAL A 1 118 ? -4.635 3.083 14.554 1.00 97.75 118 VAL A O 1
ATOM 918 N N . ALA A 1 119 ? -5.545 1.034 14.393 1.00 98.00 119 ALA A N 1
ATOM 919 C CA . ALA A 1 119 ? -6.915 1.483 14.586 1.00 98.00 119 ALA A CA 1
ATOM 920 C C . ALA A 1 119 ? -7.739 0.544 15.476 1.00 98.00 119 ALA A C 1
ATOM 922 O O . ALA A 1 119 ? -7.557 -0.678 15.480 1.00 98.00 119 ALA A O 1
ATOM 923 N N . THR A 1 120 ? -8.683 1.137 16.201 1.00 97.06 120 THR A N 1
ATOM 924 C CA . THR A 1 120 ? -9.711 0.455 17.001 1.00 97.06 120 THR A CA 1
ATOM 925 C C . THR A 1 120 ? -11.083 1.026 16.643 1.00 97.06 120 THR A C 1
ATOM 927 O O . THR A 1 120 ? -11.171 2.049 15.964 1.00 97.06 120 THR A O 1
ATOM 930 N N . GLU A 1 121 ? -12.170 0.404 17.098 1.00 97.25 121 GLU A N 1
ATOM 931 C CA . GLU A 1 121 ? -13.530 0.876 16.789 1.00 97.25 121 GLU A CA 1
ATOM 932 C C . GLU A 1 121 ? -13.742 2.356 17.150 1.00 97.25 121 GLU A C 1
ATOM 934 O O . GLU A 1 121 ? -14.304 3.127 16.371 1.00 97.25 121 GLU A O 1
ATOM 939 N N . HIS A 1 122 ? -13.212 2.782 18.297 1.00 97.81 122 HIS A N 1
ATOM 940 C CA . HIS A 1 122 ? -13.402 4.134 18.830 1.00 97.81 122 HIS A CA 1
ATOM 941 C C . HIS A 1 122 ? -12.115 4.971 18.889 1.00 97.81 122 HIS A C 1
ATOM 943 O O . HIS A 1 122 ? -12.144 6.111 19.349 1.00 97.81 122 HIS A O 1
ATOM 949 N N . GLY A 1 123 ? -10.989 4.436 18.413 1.00 97.44 123 GLY A N 1
ATOM 950 C CA . GLY A 1 123 ? -9.669 5.040 18.584 1.00 97.44 123 GLY A CA 1
ATOM 951 C C . GLY A 1 123 ? -9.207 5.035 20.044 1.00 97.44 123 GLY A C 1
ATOM 952 O O . GLY A 1 123 ? -9.689 4.260 20.874 1.00 97.44 123 GLY A O 1
ATOM 953 N N . GLY A 1 124 ? -8.256 5.912 20.363 1.00 96.75 124 GLY A N 1
ATOM 954 C CA . GLY A 1 124 ? -7.765 6.126 21.728 1.00 96.75 124 GLY A CA 1
ATOM 955 C C . GLY A 1 124 ? -6.326 5.664 21.934 1.00 96.75 124 GLY A C 1
ATOM 956 O O . GLY A 1 124 ? -5.586 5.468 20.976 1.00 96.75 124 GLY A O 1
ATOM 957 N N . LEU A 1 125 ? -5.901 5.546 23.192 1.00 97.38 125 LEU A N 1
ATOM 958 C CA . LEU A 1 125 ? -4.539 5.119 23.519 1.00 97.38 125 LEU A CA 1
ATOM 959 C C . LEU A 1 125 ? -4.439 3.595 23.552 1.00 97.38 125 LEU A C 1
ATOM 961 O O . LEU A 1 125 ? -5.242 2.935 24.214 1.00 97.38 125 LEU A O 1
ATOM 965 N N . VAL A 1 126 ? -3.421 3.055 22.884 1.00 95.50 126 VAL A N 1
ATOM 966 C CA . VAL A 1 126 ? -3.061 1.636 22.940 1.00 95.50 126 VAL A CA 1
ATOM 967 C C . VAL A 1 126 ? -1.647 1.484 23.514 1.00 95.50 126 VAL A C 1
ATOM 969 O O . VAL A 1 126 ? -0.758 2.249 23.124 1.00 95.50 126 VAL A O 1
ATOM 972 N N . PRO A 1 127 ? -1.414 0.534 24.442 1.00 95.69 127 PRO A N 1
ATOM 973 C CA . PRO A 1 127 ? -0.098 0.341 25.040 1.00 95.69 127 PRO A CA 1
ATOM 974 C C . PRO A 1 127 ? 0.959 0.050 23.972 1.00 95.69 127 PRO A C 1
ATOM 976 O O . PRO A 1 127 ? 0.774 -0.830 23.130 1.00 95.69 127 PRO A 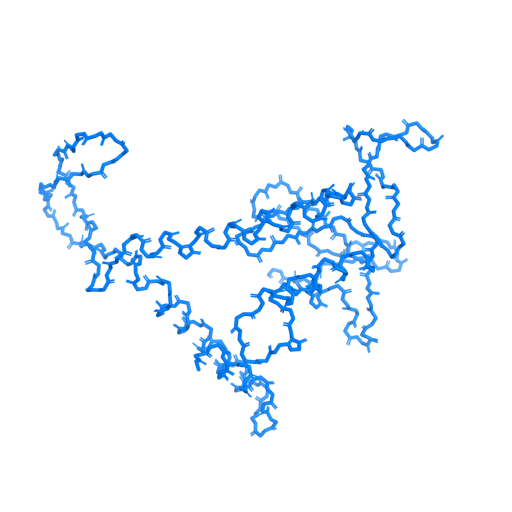O 1
ATOM 979 N N . CYS A 1 128 ? 2.078 0.763 24.029 1.00 95.06 128 CYS A N 1
ATOM 980 C CA . CYS A 1 128 ? 3.203 0.591 23.122 1.00 95.06 128 CYS A CA 1
ATOM 981 C C . CYS A 1 128 ? 4.476 1.078 23.816 1.00 95.06 128 CYS A C 1
ATOM 983 O O . CYS A 1 128 ? 4.578 2.243 24.204 1.00 95.06 128 CYS A O 1
ATOM 985 N N . PHE A 1 129 ? 5.435 0.175 24.008 1.00 94.06 129 PHE A N 1
ATOM 986 C CA . PHE A 1 129 ? 6.688 0.500 24.680 1.00 94.06 129 PHE A CA 1
ATOM 987 C C . PHE A 1 129 ? 7.458 1.576 23.906 1.00 94.06 129 PHE A C 1
ATOM 989 O O . PHE A 1 129 ? 7.639 1.453 22.698 1.00 94.06 129 PHE A O 1
ATOM 996 N N . GLY A 1 130 ? 7.906 2.623 24.603 1.00 93.62 130 GLY A N 1
ATOM 997 C CA . GLY A 1 130 ? 8.581 3.766 23.979 1.00 93.62 130 GLY A CA 1
ATOM 998 C C . GLY A 1 130 ? 7.650 4.719 23.219 1.00 93.62 130 GLY A C 1
ATOM 999 O O . GLY A 1 130 ? 8.136 5.667 22.610 1.00 93.62 130 GLY A O 1
ATOM 1000 N N . GLY A 1 131 ? 6.331 4.491 23.256 1.00 95.12 131 GLY A N 1
ATOM 1001 C CA . GLY A 1 131 ? 5.348 5.405 22.682 1.00 95.12 131 GLY A CA 1
ATOM 1002 C C . GLY A 1 131 ? 5.343 6.780 23.373 1.00 95.12 131 GLY A C 1
ATOM 1003 O O . GLY A 1 131 ? 5.672 6.871 24.559 1.00 95.12 131 GLY A O 1
ATOM 1004 N N . PRO A 1 132 ? 4.958 7.854 22.659 1.00 95.06 132 PRO A N 1
ATOM 1005 C CA . PRO A 1 132 ? 5.072 9.232 23.144 1.00 95.06 132 PRO A CA 1
ATOM 1006 C C . PRO A 1 132 ? 3.968 9.644 24.131 1.00 95.06 132 PRO A C 1
ATOM 1008 O O . PRO A 1 132 ? 4.033 10.732 24.701 1.00 95.06 132 PRO A O 1
ATOM 1011 N N . PHE A 1 133 ? 2.939 8.815 24.320 1.00 96.19 133 PHE A N 1
ATOM 1012 C CA . PHE A 1 133 ? 1.851 9.059 25.267 1.00 96.19 133 PHE A CA 1
ATOM 1013 C C . PHE A 1 133 ? 1.969 8.144 26.486 1.00 96.19 133 PHE A C 1
ATOM 1015 O O . PHE A 1 133 ? 2.651 7.125 26.444 1.00 96.19 133 PHE A O 1
ATOM 1022 N N . GLU A 1 134 ? 1.253 8.472 27.558 1.00 96.88 134 GLU A N 1
ATOM 1023 C CA . GLU A 1 134 ? 1.199 7.662 28.776 1.00 96.88 134 GLU A CA 1
ATOM 1024 C C . GLU A 1 134 ? -0.249 7.261 29.083 1.00 96.88 134 GLU A C 1
ATOM 1026 O O . GLU A 1 134 ? -1.181 8.066 28.986 1.00 96.88 134 GLU A O 1
ATOM 1031 N N . MET A 1 135 ? -0.455 5.990 29.422 1.00 95.25 135 MET A N 1
ATOM 1032 C CA . MET A 1 135 ? -1.720 5.491 29.951 1.00 95.25 135 MET A CA 1
ATOM 1033 C C . MET A 1 135 ? -1.886 5.884 31.422 1.00 95.25 135 MET A C 1
ATOM 1035 O O . MET A 1 135 ? -0.932 6.219 32.111 1.00 95.25 135 MET A O 1
ATOM 1039 N N . LYS A 1 136 ? -3.105 5.758 31.960 1.00 93.75 136 LYS A N 1
ATOM 1040 C CA . LYS A 1 136 ? -3.381 6.051 33.382 1.00 93.75 136 LYS A CA 1
ATOM 1041 C C . LYS A 1 136 ? -2.572 5.199 34.370 1.00 93.75 136 LYS A C 1
ATOM 1043 O O . LYS A 1 136 ? -2.457 5.576 35.528 1.00 93.75 136 LYS A O 1
ATOM 1048 N N . ASP A 1 137 ? -2.080 4.044 33.931 1.00 94.25 137 ASP A N 1
ATOM 1049 C CA . ASP A 1 137 ? -1.279 3.114 34.730 1.00 94.25 137 ASP A CA 1
ATOM 1050 C C . ASP A 1 137 ? 0.240 3.288 34.531 1.00 94.25 137 ASP A C 1
ATOM 1052 O O . ASP A 1 137 ? 1.013 2.442 34.975 1.00 94.25 137 ASP A O 1
ATOM 1056 N N . GLY A 1 138 ? 0.672 4.369 33.869 1.00 93.94 138 GLY A N 1
ATOM 1057 C CA . GLY A 1 138 ? 2.082 4.711 33.664 1.00 93.94 138 GLY A CA 1
ATOM 1058 C C . GLY A 1 138 ? 2.750 4.014 32.476 1.00 93.94 138 GLY A C 1
ATOM 1059 O O . GLY A 1 138 ? 3.928 4.245 32.210 1.00 93.94 138 GLY A O 1
ATOM 1060 N N . ARG A 1 139 ? 2.043 3.148 31.736 1.00 96.50 139 ARG A N 1
ATOM 1061 C CA . ARG A 1 139 ? 2.607 2.513 30.536 1.00 96.50 139 ARG A CA 1
ATOM 1062 C C . ARG A 1 139 ? 2.661 3.493 29.369 1.00 96.50 139 ARG A C 1
ATOM 1064 O O . ARG A 1 139 ? 1.679 4.180 29.093 1.00 96.50 139 ARG A O 1
ATOM 1071 N N . SER A 1 140 ? 3.764 3.478 28.622 1.00 97.81 140 SER A N 1
ATOM 1072 C CA . SER A 1 140 ? 3.857 4.181 27.340 1.00 97.81 140 SER A CA 1
ATOM 1073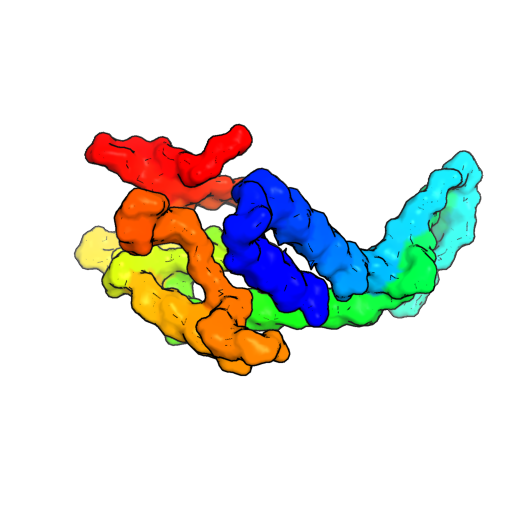 C C . SER A 1 140 ? 2.805 3.677 26.344 1.00 97.81 140 SER A C 1
ATOM 1075 O O . SER A 1 140 ? 2.421 2.500 26.347 1.00 97.81 140 SER A O 1
ATOM 1077 N N . ALA A 1 141 ? 2.340 4.573 25.483 1.00 97.88 141 ALA A N 1
ATOM 1078 C CA . ALA A 1 141 ? 1.269 4.334 24.535 1.00 97.88 141 ALA A CA 1
ATOM 1079 C C . ALA A 1 141 ? 1.451 5.130 23.243 1.00 97.88 141 ALA A C 1
ATOM 1081 O O . ALA A 1 141 ? 2.103 6.173 23.199 1.00 97.88 141 ALA A O 1
ATOM 1082 N N . ILE A 1 142 ? 0.795 4.637 22.198 1.00 97.62 142 ILE A N 1
ATOM 1083 C CA . ILE A 1 142 ? 0.546 5.358 20.950 1.00 97.62 142 ILE A CA 1
ATOM 1084 C C . ILE A 1 142 ? -0.952 5.619 20.809 1.00 97.62 142 ILE A C 1
ATOM 1086 O O . ILE A 1 142 ? -1.776 5.026 21.513 1.00 97.62 142 ILE A O 1
ATOM 1090 N N . ARG A 1 143 ? -1.320 6.499 19.882 1.00 97.81 143 ARG A N 1
ATOM 1091 C CA . ARG A 1 143 ? -2.719 6.765 19.555 1.00 97.81 143 ARG A CA 1
ATOM 1092 C C . ARG A 1 143 ? -3.156 5.894 18.381 1.00 97.81 143 ARG A C 1
ATOM 1094 O O . ARG A 1 143 ? -2.619 5.987 17.284 1.00 97.81 143 ARG A O 1
ATOM 1101 N N . ALA A 1 144 ? -4.175 5.081 18.620 1.00 98.25 144 ALA A N 1
ATOM 1102 C CA . ALA A 1 144 ? -4.938 4.421 17.578 1.00 98.25 144 ALA A CA 1
ATOM 1103 C C . ALA A 1 144 ? -6.007 5.374 17.028 1.00 98.25 144 ALA A C 1
ATOM 1105 O O . ALA A 1 144 ? -6.690 6.070 17.792 1.00 98.25 144 ALA A O 1
ATOM 1106 N N . LEU A 1 145 ? -6.182 5.371 15.709 1.00 98.62 145 LEU A N 1
ATOM 1107 C CA . LEU A 1 145 ? -7.307 6.047 15.066 1.00 98.62 145 LEU A CA 1
ATOM 1108 C C . LEU A 1 145 ? -8.598 5.241 15.250 1.00 98.62 145 LEU A C 1
ATOM 1110 O O . LEU A 1 145 ? -8.564 4.021 15.421 1.00 98.62 145 LEU A O 1
ATOM 1114 N N . SER A 1 146 ? -9.749 5.909 15.206 1.00 98.50 146 SER A N 1
ATOM 1115 C CA . SER A 1 146 ? -11.028 5.211 15.091 1.00 98.50 146 SER A CA 1
ATOM 1116 C C . SER A 1 146 ? -11.223 4.674 13.675 1.00 98.50 146 SER A C 1
ATOM 1118 O O . SER A 1 146 ? -10.702 5.236 12.707 1.00 98.50 146 SER A O 1
ATOM 1120 N N . TRP A 1 147 ? -12.021 3.619 13.519 1.00 98.25 147 TRP A N 1
ATOM 1121 C CA . TRP A 1 147 ? -12.391 3.123 12.188 1.00 98.25 147 TRP A CA 1
ATOM 1122 C C . TRP A 1 147 ? -13.028 4.217 11.323 1.00 98.25 147 TRP A C 1
ATOM 1124 O O . TRP A 1 147 ? -12.663 4.372 10.162 1.00 98.25 147 TRP A O 1
ATOM 1134 N N . GLN A 1 148 ? -13.868 5.067 11.921 1.00 98.12 148 GLN A N 1
ATOM 1135 C CA . GLN A 1 148 ? -14.464 6.214 11.234 1.00 98.12 148 GLN A CA 1
ATOM 1136 C C . GLN A 1 148 ? -13.414 7.224 10.738 1.00 98.12 148 GLN A C 1
ATOM 1138 O O . GLN A 1 148 ? -13.568 7.797 9.660 1.00 98.12 148 GLN A O 1
ATOM 1143 N N . GLN A 1 149 ? -12.343 7.460 11.503 1.00 98.56 149 GLN A N 1
ATOM 1144 C CA . GLN A 1 149 ? -11.245 8.324 11.062 1.00 98.56 149 GLN A CA 1
ATOM 1145 C C . GLN A 1 149 ? -10.498 7.708 9.874 1.00 98.56 149 GLN A C 1
ATOM 1147 O O . GLN A 1 149 ? -10.208 8.419 8.913 1.00 98.56 149 GLN A O 1
ATOM 1152 N N . VAL A 1 150 ? -10.239 6.395 9.901 1.00 98.00 150 VAL A N 1
ATOM 1153 C CA . VAL A 1 150 ? -9.610 5.673 8.779 1.00 98.00 150 VAL A CA 1
ATOM 1154 C C . VAL A 1 150 ? -10.479 5.744 7.518 1.00 98.00 150 VAL A C 1
ATOM 1156 O O . VAL A 1 150 ? -9.968 6.047 6.438 1.00 98.00 150 VAL A O 1
ATOM 1159 N N . ASP A 1 151 ? -11.794 5.559 7.648 1.00 96.75 151 ASP A N 1
ATOM 1160 C CA . ASP A 1 151 ? -12.737 5.721 6.535 1.00 96.75 151 ASP A CA 1
ATOM 1161 C C . ASP A 1 151 ? -12.720 7.155 5.985 1.00 96.75 151 ASP A C 1
ATOM 1163 O O . ASP A 1 151 ? -12.704 7.364 4.770 1.00 96.75 151 ASP A O 1
ATOM 1167 N N . GLY A 1 152 ? -12.641 8.156 6.866 1.00 97.31 152 GLY A N 1
ATOM 1168 C CA . GLY A 1 152 ? -12.490 9.558 6.480 1.00 97.31 152 GLY A CA 1
ATOM 1169 C C . GLY A 1 152 ? -11.219 9.821 5.664 1.00 97.31 152 GLY A C 1
ATOM 1170 O O . GLY A 1 152 ? -11.258 10.580 4.691 1.00 97.31 152 GLY A O 1
ATOM 1171 N N . ILE A 1 153 ? -10.105 9.164 6.003 1.00 97.44 153 ILE A N 1
ATOM 1172 C CA . ILE A 1 153 ? -8.869 9.221 5.209 1.00 97.44 153 ILE A CA 1
ATOM 1173 C C . ILE A 1 153 ? -9.100 8.586 3.833 1.00 97.44 153 ILE A C 1
ATOM 1175 O O . ILE A 1 153 ? -8.825 9.228 2.820 1.00 97.44 153 ILE A O 1
ATOM 1179 N N . SER A 1 154 ? -9.661 7.373 3.770 1.00 95.81 154 SER A N 1
ATOM 1180 C CA . SER A 1 154 ? -9.992 6.711 2.497 1.00 95.81 154 SER A CA 1
ATOM 1181 C C . SER A 1 154 ? -10.874 7.595 1.604 1.00 95.81 154 SER A C 1
ATOM 1183 O O . SER A 1 154 ? -10.618 7.717 0.403 1.00 95.81 154 SER A O 1
ATOM 1185 N N . GLU A 1 155 ? -11.848 8.300 2.175 1.00 94.62 155 GLU A N 1
ATOM 1186 C CA . GLU A 1 155 ? -12.735 9.202 1.439 1.00 94.62 155 GLU A CA 1
ATOM 1187 C C . GLU A 1 155 ? -12.012 10.449 0.892 1.00 94.62 155 GLU A C 1
ATOM 1189 O O . GLU A 1 155 ? -12.317 10.898 -0.218 1.00 94.62 155 GLU A O 1
ATOM 1194 N N . ARG A 1 156 ? -10.987 10.983 1.580 1.00 94.94 156 ARG A N 1
ATOM 1195 C CA . ARG A 1 156 ? -10.136 12.066 1.028 1.00 94.94 156 ARG A CA 1
ATOM 1196 C C . ARG A 1 156 ? -9.491 11.637 -0.293 1.00 94.94 156 ARG A C 1
ATOM 1198 O O . ARG A 1 156 ? -9.487 12.412 -1.252 1.00 94.94 156 ARG A O 1
ATOM 1205 N N . PHE A 1 157 ? -9.020 10.391 -0.372 1.00 95.12 157 PHE A N 1
ATOM 1206 C CA . PHE A 1 157 ? -8.386 9.831 -1.571 1.00 95.12 157 PHE A CA 1
ATOM 1207 C C . PHE A 1 157 ? -9.363 9.615 -2.729 1.00 95.12 157 PHE A C 1
ATOM 1209 O O . PHE A 1 157 ? -8.942 9.586 -3.886 1.00 95.12 157 PHE A O 1
ATOM 1216 N N . ARG A 1 158 ? -10.677 9.561 -2.479 1.00 93.25 158 ARG A N 1
ATOM 1217 C CA . ARG A 1 158 ? -11.677 9.506 -3.557 1.00 93.25 158 ARG A CA 1
ATOM 1218 C C . ARG A 1 158 ? -11.594 10.717 -4.485 1.00 93.25 158 ARG A C 1
ATOM 1220 O O . ARG A 1 158 ? -11.803 10.576 -5.687 1.00 93.25 158 ARG A O 1
ATOM 1227 N N . LYS A 1 159 ? -11.214 11.890 -3.964 1.00 91.19 159 LYS A N 1
ATOM 1228 C CA . LYS A 1 159 ? -11.018 13.113 -4.766 1.00 91.19 159 LYS A CA 1
ATOM 1229 C C . LYS A 1 159 ? -9.850 13.006 -5.751 1.00 91.19 159 LYS A C 1
ATOM 1231 O O . LYS A 1 159 ? -9.849 13.703 -6.758 1.00 91.19 159 LYS A O 1
ATOM 1236 N N . LEU A 1 160 ? -8.890 12.123 -5.476 1.00 92.69 160 LEU A N 1
ATOM 1237 C CA . LEU A 1 160 ? -7.725 11.867 -6.325 1.00 92.69 160 LEU A CA 1
ATOM 1238 C C . LEU A 1 160 ? -7.997 10.799 -7.390 1.00 92.69 160 LEU A C 1
ATOM 1240 O O . LEU A 1 160 ? -7.131 10.519 -8.214 1.00 92.69 160 LEU A O 1
ATOM 1244 N N . ASN A 1 161 ? -9.185 10.189 -7.391 1.00 91.56 161 ASN A N 1
ATOM 1245 C CA . ASN A 1 161 ? -9.526 9.131 -8.327 1.00 91.56 161 ASN A CA 1
ATOM 1246 C C . ASN A 1 161 ? -9.535 9.664 -9.778 1.00 91.56 161 ASN A C 1
ATOM 1248 O O . ASN A 1 161 ? -10.380 10.507 -10.098 1.00 91.56 161 ASN A O 1
ATOM 1252 N N . PRO A 1 162 ? -8.673 9.159 -10.685 1.00 88.69 162 PRO A N 1
ATOM 1253 C CA . PRO A 1 162 ? -8.624 9.609 -12.076 1.00 88.69 162 PRO A CA 1
ATOM 1254 C C . PRO A 1 162 ? -9.668 8.921 -12.975 1.00 88.69 162 PRO A C 1
ATOM 1256 O O . PRO A 1 162 ? -9.944 9.398 -14.072 1.00 88.69 162 PRO A O 1
ATOM 1259 N N . TYR A 1 163 ? -10.287 7.827 -12.524 1.00 86.75 163 TYR A N 1
ATOM 1260 C CA . TYR A 1 163 ? -11.215 7.007 -13.307 1.00 86.75 163 TYR A CA 1
ATOM 1261 C C . TYR A 1 163 ? -12.586 7.672 -13.493 1.00 86.75 163 TYR A C 1
ATOM 1263 O O . TYR A 1 163 ? -12.938 8.617 -12.782 1.00 86.75 163 TYR A O 1
ATOM 1271 N N . ARG A 1 164 ? -13.375 7.175 -14.458 1.00 85.00 164 ARG A N 1
ATOM 1272 C CA . ARG A 1 164 ? -14.737 7.675 -14.731 1.00 85.00 164 ARG A CA 1
ATOM 1273 C C . ARG A 1 164 ? -15.689 7.446 -13.557 1.00 85.00 164 ARG A C 1
ATOM 1275 O O . ARG A 1 164 ? -16.472 8.329 -13.225 1.00 85.00 164 ARG A O 1
ATOM 1282 N N . ASP A 1 165 ? -15.602 6.278 -12.924 1.00 83.19 165 ASP A N 1
ATOM 1283 C CA . ASP A 1 165 ? -16.363 5.963 -11.716 1.00 83.19 165 ASP A CA 1
ATOM 1284 C C . ASP A 1 165 ? -15.748 6.680 -10.504 1.00 83.19 165 ASP A C 1
ATOM 1286 O O . ASP A 1 165 ? -14.779 6.205 -9.909 1.00 83.19 165 ASP A O 1
ATOM 1290 N N . LYS A 1 166 ? -16.319 7.836 -10.145 1.00 84.00 166 LYS A N 1
ATOM 1291 C CA . LYS A 1 166 ? -15.919 8.645 -8.981 1.00 84.00 166 LYS A CA 1
ATOM 1292 C C . LYS A 1 166 ? -16.531 8.168 -7.659 1.00 84.00 166 LYS A 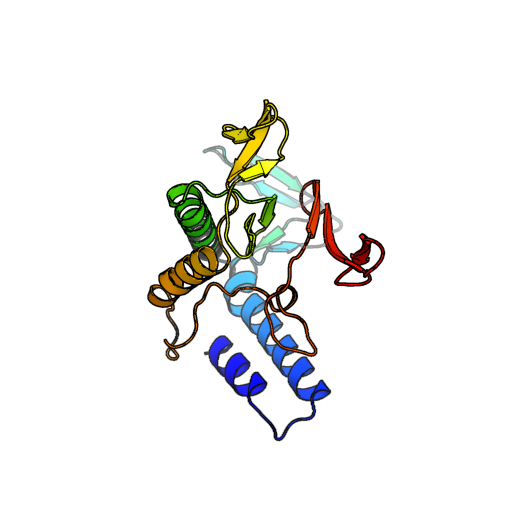C 1
ATOM 1294 O O . LYS A 1 166 ? -16.282 8.795 -6.627 1.00 84.00 166 LYS A O 1
ATOM 1299 N N . ALA A 1 167 ? -17.345 7.109 -7.668 1.00 80.50 167 ALA A N 1
ATOM 1300 C CA . ALA A 1 167 ? -17.963 6.585 -6.452 1.00 80.50 167 ALA A CA 1
ATOM 1301 C C . ALA A 1 167 ? -16.972 5.784 -5.595 1.00 80.50 167 ALA A C 1
ATOM 1303 O O . ALA A 1 167 ? -17.203 5.588 -4.407 1.00 80.50 167 ALA A O 1
ATOM 1304 N N . ARG A 1 168 ? -15.855 5.331 -6.177 1.00 80.81 168 ARG A N 1
ATOM 1305 C CA . ARG A 1 168 ? -14.859 4.498 -5.493 1.00 80.81 168 ARG A CA 1
ATOM 1306 C C . ARG A 1 168 ? -13.645 5.315 -5.075 1.00 80.81 168 ARG A C 1
ATOM 1308 O O . ARG A 1 168 ? -13.135 6.105 -5.868 1.00 80.81 168 ARG A O 1
ATOM 1315 N N . SER A 1 169 ? -13.146 5.081 -3.865 1.00 88.69 169 SER A N 1
ATOM 1316 C CA . SER A 1 169 ? -11.813 5.554 -3.491 1.00 88.69 169 SER A CA 1
ATOM 1317 C C . SER A 1 169 ? -10.728 4.706 -4.158 1.00 88.69 169 SER A C 1
ATOM 1319 O O . SER A 1 169 ? -10.901 3.500 -4.355 1.00 88.69 169 SER A O 1
ATOM 1321 N N . ILE A 1 170 ? -9.608 5.345 -4.503 1.00 91.06 170 ILE A N 1
ATOM 1322 C CA . ILE A 1 170 ? -8.389 4.652 -4.947 1.00 91.06 170 ILE A CA 1
ATOM 1323 C C . ILE A 1 170 ? -7.615 4.035 -3.775 1.00 91.06 170 ILE A C 1
ATOM 1325 O O . ILE A 1 170 ? -6.787 3.160 -4.003 1.00 91.06 170 ILE A O 1
ATOM 1329 N N . LEU A 1 171 ? -7.915 4.449 -2.538 1.00 94.31 171 LEU A N 1
ATOM 1330 C CA . LEU A 1 171 ? -7.401 3.856 -1.310 1.00 94.31 171 LEU A CA 1
ATOM 1331 C C . LEU A 1 171 ? -8.526 3.069 -0.637 1.00 94.31 171 LEU A C 1
ATOM 1333 O O . LEU A 1 171 ? -9.514 3.650 -0.196 1.00 94.31 171 LEU A O 1
ATOM 1337 N N . LYS A 1 172 ? -8.389 1.748 -0.559 1.00 92.62 172 LYS A N 1
ATOM 1338 C CA . LYS A 1 172 ? -9.436 0.844 -0.071 1.00 92.62 172 LYS A CA 1
ATOM 1339 C C . LYS A 1 172 ? -9.056 0.247 1.287 1.00 92.62 172 LYS A C 1
ATOM 1341 O O . LYS A 1 172 ? -7.944 -0.243 1.446 1.00 92.62 172 LYS A O 1
ATOM 1346 N N . VAL A 1 173 ? -10.020 0.165 2.209 1.00 94.88 173 VAL A N 1
ATOM 1347 C CA . VAL A 1 173 ? -9.911 -0.688 3.405 1.00 94.88 173 VAL A CA 1
ATOM 1348 C C . VAL A 1 173 ? -10.078 -2.154 2.999 1.00 94.88 173 VAL A C 1
ATOM 1350 O O . VAL A 1 173 ? -11.068 -2.541 2.367 1.00 94.88 173 VAL A O 1
ATOM 1353 N N . GLU A 1 174 ? -9.088 -2.989 3.314 1.00 93.81 174 GLU A N 1
ATOM 1354 C CA . GLU A 1 174 ? -9.100 -4.375 2.852 1.00 93.81 174 GLU A CA 1
ATOM 1355 C C . GLU A 1 174 ? -10.202 -5.214 3.496 1.00 93.81 174 GLU A C 1
ATOM 1357 O O . GLU A 1 174 ? -10.522 -5.059 4.673 1.00 93.81 174 GLU A O 1
ATOM 1362 N N . ARG A 1 175 ? -10.739 -6.161 2.713 1.00 92.19 175 ARG A N 1
ATOM 1363 C CA . ARG A 1 175 ? -11.881 -7.012 3.109 1.00 92.19 175 ARG A CA 1
ATOM 1364 C C . ARG A 1 175 ? -11.618 -7.827 4.373 1.00 92.19 175 ARG A C 1
ATOM 1366 O O . ARG A 1 175 ? -12.555 -8.248 5.032 1.00 92.19 175 ARG A O 1
ATOM 1373 N N . ASP A 1 176 ? -10.345 -8.062 4.676 1.00 92.75 176 ASP A N 1
ATOM 1374 C CA . ASP A 1 176 ? -9.913 -8.842 5.825 1.00 92.75 176 ASP A CA 1
ATOM 1375 C C . ASP A 1 176 ? -10.354 -8.162 7.145 1.00 92.75 176 ASP A C 1
ATOM 1377 O O . ASP A 1 176 ? -10.592 -8.864 8.131 1.00 92.75 176 ASP A O 1
ATOM 1381 N N . ASN A 1 177 ? -10.561 -6.832 7.132 1.00 95.06 177 ASN A N 1
ATOM 1382 C CA . ASN A 1 177 ? -11.106 -6.027 8.238 1.00 95.06 177 ASN A CA 1
ATOM 1383 C C . ASN A 1 177 ? -12.602 -6.244 8.487 1.00 95.06 177 ASN A C 1
ATOM 1385 O O . ASN A 1 177 ? -13.129 -5.703 9.452 1.00 95.06 177 ASN A O 1
ATOM 1389 N N . TYR A 1 178 ? -13.297 -7.010 7.648 1.00 95.06 178 TYR A N 1
ATOM 1390 C CA . TYR A 1 178 ? -14.723 -7.272 7.790 1.00 95.06 178 TYR A CA 1
ATOM 1391 C C . TYR A 1 178 ? -14.957 -8.764 8.002 1.00 95.06 178 TYR A C 1
ATOM 1393 O O . TYR A 1 178 ? -14.293 -9.618 7.409 1.00 95.06 178 TYR A O 1
ATOM 1401 N N . ASP A 1 179 ? -15.900 -9.082 8.875 1.00 92.56 179 ASP A N 1
ATOM 1402 C CA . ASP A 1 179 ? -16.351 -10.444 9.083 1.00 92.56 179 ASP A CA 1
ATOM 1403 C C . ASP A 1 179 ? -17.065 -10.964 7.815 1.00 92.56 179 ASP A C 1
ATOM 1405 O O . ASP A 1 179 ? -18.015 -10.329 7.350 1.00 92.56 179 ASP A O 1
ATOM 1409 N N . PRO A 1 180 ? -16.641 -12.099 7.226 1.00 89.38 180 PRO A N 1
ATOM 1410 C CA . PRO A 1 180 ? -17.217 -12.583 5.971 1.00 89.38 180 PRO A CA 1
ATOM 1411 C C . PRO A 1 180 ? -18.693 -12.987 6.051 1.00 89.38 180 PRO A C 1
ATOM 1413 O O . PRO A 1 180 ? -19.362 -12.992 5.019 1.00 89.38 180 PRO A O 1
ATOM 1416 N N . ALA A 1 181 ? -19.192 -13.360 7.234 1.00 91.62 181 ALA A N 1
ATOM 1417 C CA . ALA A 1 181 ? -20.566 -13.821 7.415 1.00 91.62 181 ALA A CA 1
ATOM 1418 C C . ALA A 1 181 ? -21.530 -12.652 7.657 1.00 91.62 181 ALA A C 1
ATOM 1420 O O . ALA A 1 181 ? -22.641 -12.641 7.132 1.00 91.62 181 ALA A O 1
ATOM 1421 N N . THR A 1 182 ? -21.104 -11.661 8.439 1.00 93.88 182 THR A N 1
ATOM 1422 C CA . THR A 1 182 ? -21.950 -10.539 8.871 1.00 93.88 182 THR A CA 1
ATOM 1423 C C . THR A 1 182 ? -21.685 -9.243 8.109 1.00 93.88 182 THR A C 1
ATOM 1425 O O . THR A 1 182 ? -22.517 -8.339 8.139 1.00 93.88 182 THR A O 1
ATOM 1428 N N . GLY A 1 183 ? -20.528 -9.118 7.454 1.00 93.31 183 GLY A N 1
ATOM 1429 C CA . GLY A 1 183 ? -20.080 -7.900 6.776 1.00 93.31 183 GLY A CA 1
ATOM 1430 C C . GLY A 1 183 ? -19.694 -6.755 7.717 1.00 93.31 183 GLY A C 1
ATOM 1431 O O . GLY A 1 183 ? -19.328 -5.681 7.245 1.00 93.31 183 GLY A O 1
ATOM 1432 N N . LYS A 1 184 ? -19.770 -6.955 9.038 1.00 95.00 184 LYS A N 1
ATOM 1433 C CA . LYS A 1 184 ? -19.393 -5.939 10.024 1.00 95.00 184 LYS A CA 1
ATOM 1434 C C . LYS A 1 184 ? -17.880 -5.834 10.126 1.00 95.00 184 LYS A C 1
ATOM 1436 O O . LYS A 1 184 ? -17.176 -6.838 10.011 1.00 95.00 184 LYS A O 1
ATOM 1441 N N . GLN A 1 185 ? -17.384 -4.624 10.359 1.00 95.88 185 GLN A N 1
ATOM 1442 C CA . GLN A 1 185 ? -15.968 -4.428 10.639 1.00 95.88 185 GLN A CA 1
ATOM 1443 C C . GLN A 1 185 ? -15.595 -5.157 11.935 1.00 95.88 185 GLN A C 1
ATOM 1445 O O . GLN A 1 185 ? -16.381 -5.207 12.881 1.00 95.88 185 GLN A O 1
ATOM 1450 N N . ARG A 1 186 ? -14.416 -5.774 11.947 1.00 94.69 186 ARG A N 1
ATOM 1451 C CA . ARG A 1 186 ? -13.899 -6.585 13.049 1.00 94.69 186 ARG A CA 1
ATOM 1452 C C . ARG A 1 186 ? -12.481 -6.160 13.400 1.00 94.69 186 ARG A C 1
ATOM 1454 O O . ARG A 1 186 ? -11.733 -5.690 12.543 1.00 94.69 186 ARG A O 1
ATOM 1461 N N . GLN A 1 187 ? -12.091 -6.388 14.650 1.00 94.44 187 GLN A N 1
ATOM 1462 C CA . GLN A 1 187 ? -10.727 -6.120 15.088 1.00 94.44 187 GLN A CA 1
ATOM 1463 C C . GLN A 1 187 ? -9.753 -7.116 14.453 1.00 94.44 187 GLN A C 1
ATOM 1465 O O . GLN A 1 187 ? -9.924 -8.332 14.560 1.00 94.44 187 GLN A O 1
ATOM 1470 N N . LEU A 1 188 ? -8.703 -6.581 13.835 1.00 94.75 188 LEU A N 1
ATOM 1471 C CA . LEU A 1 188 ? -7.540 -7.344 13.406 1.00 94.75 188 LEU A CA 1
ATOM 1472 C C . LEU A 1 188 ? -6.351 -7.045 14.310 1.00 94.75 188 LEU A C 1
ATOM 1474 O O . LEU A 1 188 ? -6.201 -5.936 14.827 1.00 94.75 188 LEU A O 1
ATOM 1478 N N . TYR A 1 189 ? -5.493 -8.044 14.459 1.00 94.50 189 TYR A N 1
ATOM 1479 C CA . TYR A 1 189 ? -4.214 -7.939 15.140 1.00 94.50 189 TYR A CA 1
ATOM 1480 C C . TYR A 1 189 ? -3.087 -8.195 14.145 1.00 94.50 189 TYR A C 1
ATOM 1482 O O . TYR A 1 189 ? -3.237 -8.967 13.196 1.00 94.50 189 TYR A O 1
ATOM 1490 N N . CYS A 1 190 ? -1.952 -7.543 14.381 1.00 93.25 190 CYS A N 1
ATOM 1491 C CA . CYS A 1 190 ? -0.754 -7.673 13.569 1.00 93.25 190 CYS A CA 1
ATOM 1492 C C . CYS A 1 190 ? 0.430 -8.045 14.460 1.00 93.25 190 CYS A C 1
ATOM 1494 O O . CYS A 1 190 ? 0.633 -7.442 15.513 1.00 93.25 190 CYS A O 1
ATOM 1496 N N . LEU A 1 191 ? 1.217 -9.021 14.014 1.00 92.88 191 LEU A N 1
ATOM 1497 C CA . LEU A 1 191 ? 2.558 -9.283 14.518 1.00 92.88 191 LEU A CA 1
ATOM 1498 C C . LEU A 1 191 ? 3.539 -9.040 13.372 1.00 92.88 191 LEU A C 1
ATOM 1500 O O . LEU A 1 191 ? 3.555 -9.813 12.417 1.00 92.88 191 LEU A O 1
ATOM 1504 N N . ALA A 1 192 ? 4.343 -7.983 13.464 1.00 92.56 192 ALA A N 1
ATOM 1505 C CA . ALA A 1 192 ? 5.356 -7.632 12.471 1.00 92.56 192 ALA A CA 1
ATOM 1506 C C . ALA A 1 192 ? 6.758 -7.755 13.080 1.00 92.56 192 ALA A C 1
ATOM 1508 O O . ALA A 1 192 ? 7.005 -7.256 14.174 1.00 92.56 192 ALA A O 1
ATOM 1509 N N . VAL A 1 193 ? 7.664 -8.439 12.375 1.00 92.94 193 VAL A N 1
ATOM 1510 C CA . VAL A 1 193 ? 9.044 -8.692 12.836 1.00 92.94 193 VAL A CA 1
ATOM 1511 C C . VAL A 1 193 ? 10.055 -7.928 11.989 1.00 92.94 193 VAL A C 1
ATOM 1513 O O . VAL A 1 193 ? 11.014 -7.366 12.507 1.00 92.94 193 VAL A O 1
ATOM 1516 N N . SER A 1 194 ? 9.857 -7.917 10.673 1.00 92.56 194 SER A N 1
ATOM 1517 C CA . SER A 1 194 ? 10.700 -7.181 9.734 1.00 92.56 194 SER A CA 1
ATOM 1518 C C . SER A 1 194 ? 9.926 -6.865 8.459 1.00 92.56 194 SER A C 1
ATOM 1520 O O . SER A 1 194 ? 8.821 -7.375 8.247 1.00 92.56 194 SER A O 1
ATOM 1522 N N . ALA A 1 195 ? 10.540 -6.095 7.558 1.00 89.00 195 ALA A N 1
ATOM 1523 C CA . ALA A 1 195 ? 10.023 -5.909 6.206 1.00 89.00 195 ALA A CA 1
ATOM 1524 C C . ALA A 1 195 ? 9.654 -7.269 5.584 1.00 89.00 195 ALA A C 1
ATOM 1526 O O . ALA A 1 195 ? 10.424 -8.232 5.671 1.00 89.00 195 ALA A O 1
ATOM 1527 N N . LYS A 1 196 ? 8.445 -7.348 5.010 1.00 87.44 196 LYS A N 1
ATOM 1528 C CA . LYS A 1 196 ? 7.868 -8.556 4.387 1.00 87.44 196 LYS A CA 1
ATOM 1529 C C . LYS A 1 196 ? 7.727 -9.782 5.313 1.00 87.44 196 LYS A C 1
ATOM 1531 O O . LYS A 1 196 ? 7.483 -10.880 4.821 1.00 87.44 196 LYS A O 1
ATOM 1536 N N . ARG A 1 197 ? 7.847 -9.623 6.639 1.00 91.75 197 ARG A N 1
ATOM 1537 C CA . ARG A 1 197 ? 7.648 -10.691 7.637 1.00 91.75 197 ARG A CA 1
ATOM 1538 C C . ARG A 1 197 ? 6.676 -10.230 8.720 1.00 91.75 197 ARG A C 1
ATOM 1540 O O . ARG A 1 197 ? 7.079 -9.674 9.744 1.00 91.75 197 ARG A O 1
ATOM 1547 N N . TYR A 1 198 ? 5.393 -10.467 8.468 1.00 91.50 198 TYR A N 1
ATOM 1548 C CA . TYR A 1 198 ? 4.300 -10.138 9.375 1.00 91.50 198 TYR A CA 1
ATOM 1549 C C . TYR A 1 198 ? 3.153 -11.149 9.257 1.00 91.50 198 TYR A C 1
ATOM 1551 O O . TYR A 1 198 ? 3.025 -11.846 8.249 1.00 91.50 198 TYR A O 1
ATOM 1559 N N . ALA A 1 199 ? 2.309 -11.209 10.283 1.00 92.75 199 ALA A N 1
ATOM 1560 C CA . ALA A 1 199 ? 1.102 -12.022 10.316 1.00 92.75 199 ALA A CA 1
ATOM 1561 C C . ALA A 1 199 ? -0.093 -11.184 10.779 1.00 92.75 199 ALA A C 1
ATOM 1563 O O . ALA A 1 199 ? -0.026 -10.514 11.811 1.00 92.75 199 ALA A O 1
ATOM 1564 N N . LEU A 1 200 ? -1.193 -11.260 10.027 1.00 93.00 200 LEU A N 1
ATOM 1565 C CA . LEU A 1 200 ? -2.487 -10.712 10.425 1.00 93.00 200 LEU A CA 1
ATOM 1566 C C . LEU A 1 200 ? -3.384 -11.836 10.943 1.00 93.00 200 LEU A C 1
ATOM 1568 O O . LEU A 1 200 ? -3.514 -12.887 10.304 1.00 93.00 200 LEU A O 1
ATOM 1572 N N . PHE A 1 201 ? -4.011 -11.607 12.089 1.00 94.75 201 PHE A N 1
ATOM 1573 C CA . PHE A 1 201 ? -4.831 -12.605 12.764 1.00 94.75 201 PHE A CA 1
ATOM 1574 C C . PHE A 1 201 ? -6.024 -11.981 13.483 1.00 94.75 201 PHE A C 1
ATOM 1576 O O . PHE A 1 201 ? -6.026 -10.798 13.828 1.00 94.75 201 PHE A O 1
ATOM 1583 N N . VAL A 1 202 ? -7.042 -12.804 13.708 1.00 95.12 202 VAL A N 1
ATOM 1584 C CA . VAL A 1 202 ? -8.115 -12.546 14.676 1.00 95.12 202 VAL A CA 1
ATOM 1585 C C . VAL A 1 202 ? -7.855 -13.376 15.925 1.00 95.12 202 VAL A C 1
ATOM 1587 O O . VAL A 1 202 ? -7.006 -14.266 15.910 1.00 95.12 202 VAL A O 1
ATOM 1590 N N . ARG A 1 203 ? -8.567 -13.092 17.010 1.00 93.81 203 ARG A N 1
ATOM 1591 C CA . ARG A 1 203 ? -8.583 -13.965 18.185 1.00 93.81 203 ARG A CA 1
ATOM 1592 C C . ARG A 1 203 ? -9.887 -14.750 18.207 1.00 93.81 203 ARG A C 1
ATOM 1594 O O . ARG A 1 203 ? -10.923 -14.180 17.865 1.00 93.81 203 ARG A O 1
ATOM 1601 N N . ASP A 1 204 ? -9.816 -16.033 18.539 1.00 92.00 204 ASP A N 1
ATOM 1602 C CA . ASP A 1 204 ? -11.008 -16.839 18.806 1.00 92.00 204 ASP A CA 1
ATOM 1603 C C . ASP A 1 204 ? -11.613 -16.508 20.183 1.00 92.00 204 ASP A C 1
ATOM 1605 O O . ASP A 1 204 ? -11.155 -15.595 20.877 1.00 92.00 204 ASP A O 1
ATOM 1609 N N . GLU A 1 205 ? -12.674 -17.225 20.559 1.00 91.88 205 GLU A N 1
ATOM 1610 C CA . GLU A 1 205 ? -13.394 -17.027 21.825 1.00 91.88 205 GLU A CA 1
ATOM 1611 C C . GLU A 1 205 ? -12.502 -17.256 23.057 1.00 91.88 205 GLU A C 1
ATOM 1613 O O . GLU A 1 205 ? -12.680 -16.587 24.075 1.00 91.88 205 GLU A O 1
ATOM 1618 N N . ASP A 1 206 ? -11.494 -18.123 22.935 1.00 93.69 206 ASP A N 1
ATOM 1619 C CA . ASP A 1 206 ? -10.510 -18.422 23.979 1.00 93.69 206 ASP A CA 1
ATOM 1620 C C . ASP A 1 206 ? -9.320 -17.439 23.969 1.00 93.69 206 ASP A C 1
ATOM 1622 O O . ASP A 1 206 ? -8.425 -17.504 24.815 1.00 93.69 206 ASP A O 1
ATOM 1626 N N . GLY A 1 207 ? -9.290 -16.499 23.018 1.00 92.06 207 GLY A N 1
ATOM 1627 C CA . GLY A 1 207 ? -8.230 -15.509 22.857 1.00 92.06 207 GLY A CA 1
ATOM 1628 C C . GLY A 1 207 ? -7.019 -15.989 22.050 1.00 92.06 207 GLY A C 1
ATOM 1629 O O . GLY A 1 207 ? -6.044 -15.236 21.930 1.00 92.06 207 GLY A O 1
ATOM 1630 N N . ASN A 1 208 ? -7.061 -17.193 21.473 1.00 94.25 208 ASN A N 1
ATOM 1631 C CA . ASN A 1 208 ? -5.971 -17.743 20.673 1.00 94.25 208 ASN A CA 1
ATOM 1632 C C . ASN A 1 208 ? -5.910 -17.085 19.285 1.00 94.25 208 ASN A C 1
ATOM 1634 O O . ASN A 1 208 ? -6.943 -16.783 18.681 1.00 94.25 208 ASN A O 1
ATOM 1638 N N . PRO A 1 209 ? -4.704 -16.863 18.733 1.00 94.88 209 PRO A N 1
ATOM 1639 C CA . PRO A 1 209 ? -4.548 -16.258 17.418 1.00 94.88 209 PRO A CA 1
ATOM 1640 C C . PRO A 1 209 ? -4.958 -17.218 16.288 1.00 94.88 209 PRO A C 1
ATOM 1642 O O . PRO A 1 209 ? -4.419 -18.316 16.155 1.00 94.88 209 PRO A O 1
ATOM 1645 N N . VAL A 1 210 ? -5.839 -16.754 15.401 1.00 94.25 210 VAL A N 1
ATOM 1646 C CA . VAL A 1 210 ? -6.265 -17.446 14.177 1.00 94.25 210 VAL A CA 1
ATOM 1647 C C . VAL A 1 210 ? -5.858 -16.620 12.956 1.00 94.25 210 VAL A C 1
ATOM 1649 O O . VAL A 1 210 ? -6.345 -15.507 12.740 1.00 94.25 210 VAL A O 1
ATOM 1652 N N . LEU A 1 211 ? -4.946 -17.160 12.143 1.00 93.06 211 LEU A N 1
ATOM 1653 C CA . LEU A 1 211 ? -4.408 -16.478 10.960 1.00 93.06 211 LEU A CA 1
ATOM 1654 C C . LEU A 1 211 ? -5.483 -16.240 9.888 1.00 93.06 211 LEU A C 1
ATOM 1656 O O . LEU A 1 211 ? -6.254 -17.140 9.555 1.00 93.06 211 LEU A O 1
ATOM 1660 N N . LEU A 1 212 ? -5.477 -15.046 9.287 1.00 83.94 212 LEU A N 1
ATOM 1661 C CA . LEU A 1 212 ? -6.437 -14.658 8.239 1.00 83.94 212 LEU A CA 1
ATOM 1662 C C . LEU A 1 212 ? -6.207 -15.373 6.901 1.00 83.94 212 LEU A C 1
ATOM 1664 O O . LEU A 1 212 ? -7.150 -15.615 6.148 1.00 83.94 212 LEU A O 1
ATOM 1668 N N . LYS A 1 213 ? -4.951 -15.696 6.588 1.00 69.56 213 LYS A N 1
ATOM 1669 C CA . LYS A 1 213 ? -4.551 -16.467 5.408 1.00 69.56 213 LYS A CA 1
ATOM 1670 C C . LYS A 1 213 ? -3.613 -17.567 5.885 1.00 69.56 213 LYS A C 1
ATOM 1672 O O . LYS A 1 213 ? -2.598 -17.273 6.510 1.00 69.56 213 LYS A O 1
ATOM 1677 N N . ARG A 1 214 ? -3.967 -18.827 5.620 1.00 49.69 214 ARG A N 1
ATOM 1678 C CA . ARG A 1 214 ? -3.009 -19.933 5.736 1.00 49.69 214 ARG A CA 1
ATOM 1679 C C . ARG A 1 214 ? -1.977 -19.742 4.622 1.00 49.69 214 ARG A C 1
ATOM 1681 O O . ARG A 1 214 ? -2.383 -19.472 3.490 1.00 49.69 214 ARG A O 1
ATOM 1688 N N . ALA A 1 215 ? -0.698 -19.764 4.995 1.00 38.12 215 ALA A N 1
ATOM 1689 C CA . ALA A 1 215 ? 0.420 -19.729 4.056 1.00 38.12 215 ALA A CA 1
ATOM 1690 C C . ALA A 1 215 ? 0.327 -20.886 3.053 1.00 38.12 215 ALA A C 1
ATOM 1692 O O . ALA A 1 215 ? -0.178 -21.962 3.456 1.00 38.12 215 ALA A O 1
#

Secondary structure (DSSP, 8-state):
-HHHHHHHHHH-SSS-HHHHHHHHHHHHHHHHHHHTGGGS-EEEP--SSPEEEEE--SSSS-EEEEESS-EEE-TT--HHHHHHHHHHHHHHHHHHHHHHHHTT--EEEEETTEEEE-EESS-EEEE-TT-SEE-TTS-EEEEEEEHHHHHHHHHHHHTT--SS-TTS-SS---GGGB-TTT--B---EEEEEETTEEEEEEE-TTS-EEESS--

pLDDT: mean 92.57, std 6.5, range [38.12, 98.62]